Protein AF-A0A354BGH1-F1 (afdb_monomer)

Nearest PDB structures (foldseek):
  5jpu-assembly1_B  TM=7.118E-01  e=7.161E-02  Rhodococcus erythropolis
  5bvb-assembly1_A  TM=5.947E-01  e=8.673E-01  synthetic construct
  4j8t-assembly5_A  TM=5.572E-01  e=1.379E+00  Pseudomonas aeruginosa PAO1
  5bvb-assembly6_D-2  TM=6.783E-01  e=2.194E+00  synthetic construct
  4uvq-assembly1_A-2  TM=5.298E-01  e=2.464E+00  Prochloron sp.

Sequence (245 aa):
MDVQLPQLSMILDAEAMRKTLWNGMFESASVRDRFLIRQCDIIQVRYKPESSCMVSYRLNVENVETGERGEQILCGRAFPDGRSLPQWEKASRLALVQPRFGKPLMHLPEIEMVLWSFPNDRKMHTLPASSHAASSTSNIPSSWILAHVGTGWQVADTKSRVMHYVGEHTCTVQTSFELIHSSRDTSQTLTIFGKTYYNEEGAQTDLVMRQLWNSEARRSGRLGVARPLWYDTRLKTLWQEGIQG

Mean predicted aligned error: 5.06 Å

pLDDT: mean 91.38, std 8.22, range [49.41, 98.56]

Radius of gyration: 20.63 Å; Cα contacts (8 Å, |Δi|>4): 496; chains: 1; bounding box: 44×41×60 Å

Structure (mmCIF, N/CA/C/O backbone):
data_AF-A0A354BGH1-F1
#
_entry.id   AF-A0A354BGH1-F1
#
loop_
_atom_site.group_PDB
_atom_site.id
_atom_site.type_symbol
_atom_site.label_atom_id
_atom_site.label_alt_id
_atom_site.label_comp_id
_atom_site.label_asym_id
_atom_site.label_entity_id
_atom_site.label_seq_id
_atom_site.pdbx_PDB_ins_code
_atom_site.Cartn_x
_atom_site.Cartn_y
_atom_site.Cartn_z
_atom_site.occupancy
_atom_site.B_iso_or_equiv
_atom_site.auth_seq_id
_atom_site.auth_comp_id
_atom_site.auth_asym_id
_atom_site.auth_atom_id
_atom_site.pdbx_PDB_model_num
ATOM 1 N N . MET A 1 1 ? -14.982 -20.075 17.365 1.00 62.09 1 MET A N 1
ATOM 2 C CA . MET A 1 1 ? -14.696 -18.638 17.558 1.00 62.09 1 MET A CA 1
ATOM 3 C C . MET A 1 1 ? -13.415 -18.532 18.361 1.00 62.09 1 MET A C 1
ATOM 5 O O . MET A 1 1 ? -13.271 -19.308 19.296 1.00 62.09 1 MET A O 1
ATOM 9 N N . ASP A 1 2 ? -12.486 -17.660 17.964 1.00 75.75 2 ASP A N 1
ATOM 10 C CA . ASP A 1 2 ? -11.307 -17.350 18.783 1.00 75.75 2 ASP A CA 1
ATOM 11 C C . ASP A 1 2 ? -11.774 -16.478 19.955 1.00 75.75 2 ASP A C 1
ATOM 13 O O . ASP A 1 2 ? -12.323 -15.399 19.738 1.00 75.75 2 ASP A O 1
ATOM 17 N N . VAL A 1 3 ? -11.614 -16.977 21.181 1.00 78.75 3 VAL A N 1
ATOM 18 C CA . VAL A 1 3 ? -12.059 -16.289 22.404 1.00 78.75 3 VAL A CA 1
ATOM 19 C C . VAL A 1 3 ? -11.289 -14.984 22.612 1.00 78.75 3 VAL A C 1
ATOM 21 O O . VAL A 1 3 ? -11.840 -14.031 23.150 1.00 78.75 3 VAL A O 1
ATOM 24 N N . GLN A 1 4 ? -10.041 -14.926 22.147 1.00 81.25 4 GLN A N 1
ATOM 25 C CA . GLN A 1 4 ? -9.172 -13.760 22.282 1.00 81.25 4 GLN A CA 1
ATOM 26 C C . GLN A 1 4 ? -9.444 -12.708 21.198 1.00 81.25 4 GLN A C 1
ATOM 28 O O . GLN A 1 4 ? -9.115 -11.537 21.364 1.00 81.25 4 GLN A O 1
ATOM 33 N N . LEU A 1 5 ? -10.056 -13.102 20.078 1.00 83.31 5 LEU A N 1
ATOM 34 C CA . LEU A 1 5 ? -10.397 -12.210 18.966 1.00 83.31 5 LEU A CA 1
ATOM 35 C C . LEU A 1 5 ? -11.878 -12.370 18.576 1.00 83.31 5 LEU A C 1
ATOM 37 O O . LEU A 1 5 ? -12.179 -12.821 17.465 1.00 83.31 5 LEU A O 1
ATOM 41 N N . PRO A 1 6 ? -12.826 -11.999 19.459 1.00 85.50 6 PRO A N 1
ATOM 42 C CA . PRO A 1 6 ? -14.262 -12.150 19.201 1.00 85.50 6 PRO A CA 1
ATOM 43 C C . PRO A 1 6 ? -14.741 -11.386 17.955 1.00 85.50 6 PRO A C 1
ATOM 45 O O . PRO A 1 6 ? -15.708 -11.784 17.310 1.00 85.50 6 PRO A O 1
ATOM 48 N N . GLN A 1 7 ? -14.037 -10.322 17.574 1.00 90.19 7 GLN A N 1
ATOM 49 C CA . GLN A 1 7 ? -14.335 -9.470 16.425 1.00 90.19 7 GLN A CA 1
ATOM 50 C C . GLN A 1 7 ? -13.929 -10.064 15.062 1.00 90.19 7 GLN A C 1
ATOM 52 O O . GLN A 1 7 ? -14.123 -9.419 14.030 1.00 90.19 7 GLN A O 1
ATOM 57 N N . LEU A 1 8 ? -13.326 -11.260 15.026 1.00 91.38 8 LEU A N 1
ATOM 58 C CA . LEU A 1 8 ? -12.737 -11.828 13.807 1.00 91.38 8 LEU A CA 1
ATOM 59 C C . LEU A 1 8 ? -13.751 -11.974 12.661 1.00 91.38 8 LEU A C 1
ATOM 61 O O . LEU A 1 8 ? -13.401 -11.725 11.512 1.00 91.38 8 LEU A O 1
ATOM 65 N N . SER A 1 9 ? -14.999 -12.343 12.965 1.00 91.88 9 SER A N 1
ATOM 66 C CA . SER A 1 9 ? -16.061 -12.473 11.958 1.00 91.88 9 SER A CA 1
ATOM 67 C C . SER A 1 9 ? -16.349 -11.148 11.256 1.00 91.88 9 SER A C 1
ATOM 69 O O . SER A 1 9 ? -16.440 -11.121 10.036 1.00 91.88 9 SER A O 1
ATOM 71 N N . MET A 1 10 ? -16.417 -10.050 12.012 1.00 93.50 10 MET A N 1
ATOM 72 C CA . MET A 1 10 ? -16.608 -8.710 11.463 1.00 93.50 10 MET A CA 1
ATOM 73 C C . MET A 1 10 ? -15.399 -8.274 10.634 1.00 93.50 10 MET A C 1
ATOM 75 O O . MET A 1 10 ? -15.568 -7.772 9.534 1.00 93.50 10 MET A O 1
ATOM 79 N N . ILE A 1 11 ? -14.180 -8.501 11.131 1.00 94.69 11 ILE A N 1
ATOM 80 C CA . ILE A 1 11 ? -12.935 -8.129 10.439 1.00 94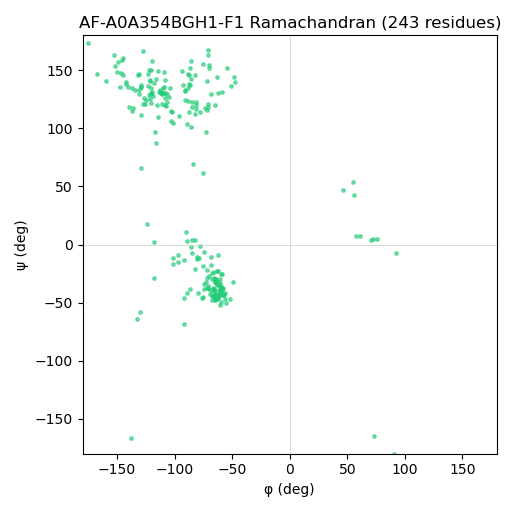.69 11 ILE A CA 1
ATOM 81 C C . ILE A 1 11 ? -12.766 -8.867 9.103 1.00 94.69 11 ILE A C 1
ATOM 83 O O . ILE A 1 11 ? -12.205 -8.323 8.156 1.00 94.69 11 ILE A O 1
ATOM 87 N N . LEU A 1 12 ? -13.231 -10.110 9.011 1.00 95.50 12 LEU A N 1
ATOM 88 C CA . LEU A 1 12 ? -13.137 -10.912 7.790 1.00 95.50 12 LEU A CA 1
ATOM 89 C C . LEU A 1 12 ? -14.341 -10.735 6.852 1.00 95.50 12 LEU A C 1
ATOM 91 O O . LEU A 1 12 ? -14.379 -11.363 5.795 1.00 95.50 12 LEU A O 1
ATOM 95 N N . ASP A 1 13 ? -15.284 -9.861 7.201 1.00 95.94 13 ASP A N 1
ATOM 96 C CA . ASP A 1 13 ? -16.418 -9.484 6.366 1.00 95.94 13 ASP A CA 1
ATOM 97 C C . ASP A 1 13 ? -16.148 -8.122 5.708 1.00 95.94 13 ASP A C 1
ATOM 99 O O . ASP A 1 13 ? -16.209 -7.057 6.331 1.00 95.94 13 ASP A O 1
ATOM 103 N N . ALA A 1 14 ? -15.824 -8.158 4.415 1.00 95.25 14 ALA A N 1
ATOM 104 C CA . ALA A 1 14 ? -15.483 -6.970 3.644 1.00 95.25 14 ALA A CA 1
ATOM 105 C C . ALA A 1 14 ? -16.645 -5.964 3.534 1.00 95.25 14 ALA A C 1
ATOM 107 O O . ALA A 1 14 ? -16.404 -4.752 3.506 1.00 95.25 14 ALA A O 1
ATOM 108 N N . GLU A 1 15 ? -17.893 -6.437 3.496 1.00 93.50 15 GLU A N 1
ATOM 109 C CA . GLU A 1 15 ? -19.069 -5.575 3.397 1.00 93.50 15 GLU A CA 1
ATOM 110 C C . GLU A 1 15 ? -19.359 -4.903 4.741 1.00 93.50 15 GLU A C 1
ATOM 112 O O . GLU A 1 15 ? -19.532 -3.679 4.790 1.00 93.50 15 GLU A O 1
ATOM 117 N N . ALA A 1 16 ? -19.310 -5.669 5.836 1.00 93.56 16 ALA A N 1
ATOM 118 C CA . ALA A 1 16 ? -19.438 -5.132 7.187 1.00 93.56 16 ALA A CA 1
ATOM 119 C C . ALA A 1 16 ? -18.327 -4.112 7.492 1.00 93.56 16 ALA A C 1
ATOM 121 O O . ALA A 1 16 ? -18.594 -3.020 8.008 1.00 93.56 16 ALA A O 1
ATOM 122 N N . MET A 1 17 ? -17.081 -4.418 7.113 1.00 97.00 17 MET A N 1
ATOM 123 C CA . MET A 1 17 ? -15.951 -3.511 7.311 1.00 97.00 17 MET A CA 1
ATOM 124 C C . MET A 1 17 ? -16.044 -2.251 6.462 1.00 97.00 17 MET A C 1
ATOM 126 O O . MET A 1 17 ? -15.589 -1.207 6.921 1.00 97.00 17 MET A O 1
ATOM 130 N N . ARG A 1 18 ? -16.664 -2.279 5.276 1.00 96.00 18 ARG A N 1
ATOM 131 C CA . ARG A 1 18 ? -16.756 -1.099 4.399 1.00 96.00 18 ARG A CA 1
ATOM 132 C C . ARG A 1 18 ? -17.295 0.131 5.132 1.00 96.00 18 ARG A C 1
ATOM 134 O O . ARG A 1 18 ? -16.707 1.207 5.035 1.00 96.00 18 ARG A O 1
ATOM 141 N N . LYS A 1 19 ? -18.382 -0.024 5.898 1.00 92.50 19 LYS A N 1
ATOM 142 C CA . LYS A 1 19 ? -18.988 1.078 6.666 1.00 92.50 19 LYS A CA 1
ATOM 143 C C . LYS A 1 19 ? -18.096 1.523 7.826 1.00 92.50 19 LYS A C 1
ATOM 145 O O . LYS A 1 19 ? -17.929 2.721 8.048 1.00 92.50 19 LYS A O 1
ATOM 150 N N . THR A 1 20 ? -17.509 0.572 8.544 1.00 95.12 20 THR A N 1
ATOM 151 C CA . THR A 1 20 ? -16.606 0.836 9.673 1.00 95.12 20 THR A CA 1
ATOM 152 C C . THR A 1 20 ? -15.363 1.603 9.223 1.00 95.12 20 THR A C 1
ATOM 154 O O . THR A 1 20 ? -15.003 2.614 9.823 1.00 95.12 20 THR A O 1
ATOM 157 N N . LEU A 1 21 ? -14.750 1.179 8.115 1.00 96.12 21 LEU A N 1
ATOM 158 C CA . LEU A 1 21 ? -13.603 1.843 7.502 1.00 96.12 21 LEU A CA 1
ATOM 159 C C . LEU A 1 21 ? -13.979 3.241 7.012 1.00 96.12 21 LEU A C 1
ATOM 161 O O . LEU A 1 21 ? -13.272 4.192 7.323 1.00 96.12 21 LEU A O 1
ATOM 165 N N . TRP A 1 22 ? -15.114 3.397 6.326 1.00 93.81 22 TRP A N 1
ATOM 166 C CA . TRP A 1 22 ? -15.590 4.709 5.876 1.00 93.81 22 TRP A CA 1
ATOM 167 C C . TRP A 1 22 ? -15.767 5.702 7.031 1.00 93.81 22 TRP A C 1
ATOM 169 O O . TRP A 1 22 ? -15.320 6.843 6.939 1.00 93.81 22 TRP A O 1
ATOM 179 N N . ASN A 1 23 ? -16.353 5.256 8.145 1.00 91.94 23 ASN A N 1
ATOM 180 C CA . ASN A 1 23 ? -16.494 6.075 9.348 1.00 91.94 23 ASN A CA 1
ATOM 181 C C . ASN A 1 23 ? -15.144 6.420 9.983 1.00 91.94 23 ASN A C 1
ATOM 183 O O . ASN A 1 23 ? -14.967 7.533 10.470 1.00 91.94 23 ASN A O 1
ATOM 187 N N . GLY A 1 24 ? -14.201 5.477 9.977 1.00 92.69 24 GLY A N 1
ATOM 188 C CA . GLY A 1 24 ? -12.877 5.667 10.551 1.00 92.69 24 GLY A CA 1
ATOM 189 C C . GLY A 1 24 ? -11.960 6.548 9.706 1.00 92.69 24 GLY A C 1
ATOM 190 O O . GLY A 1 24 ? -11.150 7.272 10.271 1.00 92.69 24 GLY A O 1
ATOM 191 N N . MET A 1 25 ? -12.058 6.511 8.378 1.00 94.06 25 MET A N 1
ATOM 192 C CA . MET A 1 25 ? -11.071 7.106 7.467 1.00 94.06 25 MET A CA 1
ATOM 193 C C . MET A 1 25 ? -10.993 8.629 7.495 1.00 94.06 25 MET A C 1
ATOM 195 O O . MET A 1 25 ? -9.945 9.168 7.148 1.00 94.06 25 MET A O 1
ATOM 199 N N . PHE A 1 26 ? -12.051 9.327 7.893 1.00 92.56 26 PHE A N 1
ATOM 200 C CA . PHE A 1 26 ? -12.133 10.784 7.785 1.00 92.56 26 PHE A CA 1
ATOM 201 C C . PHE A 1 26 ? -12.337 11.431 9.155 1.00 92.56 26 PHE A C 1
ATOM 203 O O . PHE A 1 26 ? -12.904 10.829 10.062 1.00 92.56 26 PHE A O 1
ATOM 210 N N . GLU A 1 27 ? -11.841 12.657 9.315 1.00 85.50 27 GLU A N 1
ATOM 211 C CA . GLU A 1 27 ? -11.812 13.364 10.606 1.00 85.50 27 GLU A CA 1
ATOM 212 C C . GLU A 1 27 ? -13.191 13.838 11.071 1.00 85.50 27 GLU A C 1
ATOM 214 O O . GLU A 1 27 ? -13.444 13.949 12.268 1.00 85.50 27 GLU A O 1
ATOM 219 N N . SER A 1 28 ? -14.092 14.116 10.130 1.00 88.94 28 SER A N 1
ATOM 220 C CA . SER A 1 28 ? -15.428 14.626 10.412 1.00 88.94 28 SER A CA 1
ATOM 221 C C . SER A 1 28 ? -16.456 14.069 9.432 1.00 88.94 28 SER A C 1
ATOM 223 O O . SER A 1 28 ? -16.125 13.634 8.325 1.00 88.94 28 SER A O 1
ATOM 225 N N . ALA A 1 29 ? -17.730 14.140 9.824 1.00 87.75 29 ALA A N 1
ATOM 226 C CA . ALA A 1 29 ? -18.846 13.791 8.952 1.00 87.75 29 ALA A CA 1
ATOM 227 C C . ALA A 1 29 ? -18.853 14.629 7.660 1.00 87.75 29 ALA A C 1
ATOM 229 O O . ALA A 1 29 ? -18.999 14.076 6.578 1.00 87.75 29 ALA A O 1
ATOM 230 N N . SER A 1 30 ? -18.594 15.937 7.756 1.00 87.94 30 SER A N 1
ATOM 231 C CA . SER A 1 30 ? -18.620 16.837 6.596 1.00 87.94 30 SER A CA 1
ATOM 232 C C . SER A 1 30 ? -17.542 16.534 5.555 1.00 87.94 30 SER A C 1
ATOM 234 O O . SER A 1 30 ? -17.774 16.748 4.370 1.00 87.94 30 SER A O 1
ATOM 236 N N . VAL A 1 31 ? -16.371 16.040 5.972 1.00 88.94 31 VAL A N 1
ATOM 237 C CA . VAL A 1 31 ? -15.337 15.567 5.039 1.00 88.94 31 VAL A CA 1
ATOM 238 C C . VAL A 1 31 ? -15.728 14.207 4.480 1.00 88.94 31 VAL A C 1
ATOM 240 O O . VAL A 1 31 ? -15.652 13.996 3.275 1.00 88.94 31 VAL A O 1
ATOM 243 N N . ARG A 1 32 ? -16.170 13.293 5.348 1.00 92.44 32 ARG A N 1
ATOM 244 C CA . ARG A 1 32 ? -16.557 11.930 4.978 1.00 92.44 32 ARG A CA 1
ATOM 245 C C . ARG A 1 32 ? -17.634 11.902 3.895 1.00 92.44 32 ARG A C 1
ATOM 247 O O . ARG A 1 32 ? -17.523 11.107 2.969 1.00 92.44 32 ARG A O 1
ATOM 254 N N . ASP A 1 33 ? -18.636 12.770 3.987 1.00 92.25 33 ASP A N 1
ATOM 255 C CA . ASP A 1 33 ? -19.781 12.787 3.069 1.00 92.25 33 ASP A CA 1
ATOM 256 C C . ASP A 1 33 ? -19.395 13.223 1.636 1.00 92.25 33 ASP A C 1
ATOM 258 O O . ASP A 1 33 ? -20.162 13.023 0.696 1.00 92.25 33 ASP A O 1
ATOM 262 N N . ARG A 1 34 ? -18.168 13.733 1.442 1.00 94.12 34 ARG A N 1
ATOM 263 C CA . ARG A 1 34 ? -17.566 14.011 0.125 1.00 94.12 34 ARG A CA 1
ATOM 264 C C . ARG A 1 34 ? -16.979 12.774 -0.539 1.00 94.12 34 ARG A C 1
ATOM 266 O O . ARG A 1 34 ? -16.621 12.826 -1.712 1.00 94.12 34 ARG A O 1
ATOM 273 N N . PHE A 1 35 ? -16.832 11.675 0.195 1.00 95.19 35 PHE A N 1
ATOM 274 C CA . PHE A 1 35 ? -16.192 10.466 -0.298 1.00 95.19 35 PHE A CA 1
ATOM 275 C C . PHE A 1 35 ? -17.128 9.272 -0.227 1.00 95.19 35 PHE A C 1
ATOM 277 O O . PHE A 1 35 ? -17.825 9.047 0.761 1.00 95.19 35 PHE A O 1
ATOM 284 N N . LEU A 1 36 ? -17.064 8.435 -1.253 1.00 95.06 36 LEU A N 1
ATOM 285 C CA . LEU A 1 36 ? -17.786 7.178 -1.315 1.00 95.06 36 LEU A CA 1
ATOM 286 C C . LEU A 1 36 ? -16.815 6.017 -1.511 1.00 95.06 36 LEU A C 1
ATOM 288 O O . LEU A 1 36 ? -16.009 6.013 -2.440 1.00 95.06 36 LEU A O 1
ATOM 292 N N . ILE A 1 37 ? -16.939 4.994 -0.663 1.00 96.44 37 ILE A N 1
ATOM 293 C CA . ILE A 1 37 ? -16.271 3.708 -0.877 1.00 96.44 37 ILE A CA 1
ATOM 294 C C . ILE A 1 37 ? -17.165 2.851 -1.774 1.00 96.44 37 ILE A C 1
ATOM 296 O O . ILE A 1 37 ? -18.154 2.261 -1.320 1.00 96.44 37 ILE A O 1
ATOM 300 N N . ARG A 1 38 ? -16.812 2.798 -3.060 1.00 95.38 38 ARG A N 1
ATOM 301 C CA . ARG A 1 38 ? -17.519 2.028 -4.093 1.00 95.38 38 ARG A CA 1
ATOM 302 C C . ARG A 1 38 ? -17.328 0.528 -3.917 1.00 95.38 38 ARG A C 1
ATOM 304 O O . ARG A 1 38 ? -18.270 -0.228 -4.120 1.00 95.38 38 ARG A O 1
ATOM 311 N N . GLN A 1 39 ? -16.129 0.122 -3.517 1.00 96.44 39 GLN A N 1
ATOM 312 C CA . GLN A 1 39 ? -15.756 -1.276 -3.334 1.00 96.44 39 GLN A CA 1
ATOM 313 C C . GLN A 1 39 ? -14.788 -1.416 -2.159 1.00 96.44 39 GLN A C 1
ATOM 315 O O . GLN A 1 39 ? -13.982 -0.518 -1.915 1.00 96.44 39 GLN A O 1
ATOM 320 N N . CYS A 1 40 ? -14.894 -2.534 -1.444 1.00 98.12 40 CYS A N 1
ATOM 321 C CA . CYS A 1 40 ? -14.011 -2.935 -0.357 1.00 98.12 40 CYS A CA 1
ATOM 322 C C . CYS A 1 40 ? -13.709 -4.424 -0.529 1.00 98.12 40 CYS A C 1
ATOM 324 O O . CYS A 1 40 ? -14.622 -5.238 -0.422 1.00 98.12 40 CYS A O 1
ATOM 326 N N . ASP A 1 41 ? -12.451 -4.762 -0.796 1.00 97.56 41 ASP A N 1
ATOM 327 C CA . ASP A 1 41 ? -12.002 -6.142 -0.964 1.00 97.56 41 ASP A CA 1
ATOM 328 C C . ASP A 1 41 ? -10.969 -6.486 0.105 1.00 97.56 41 ASP A C 1
ATOM 330 O O . ASP A 1 41 ? -10.061 -5.696 0.374 1.00 97.56 41 ASP A O 1
ATOM 334 N N . ILE A 1 42 ? -11.040 -7.689 0.670 1.00 97.44 42 ILE A N 1
ATOM 335 C CA . ILE A 1 42 ? -9.937 -8.235 1.466 1.00 97.44 42 ILE A CA 1
ATOM 336 C C . ILE A 1 42 ? -8.906 -8.816 0.499 1.00 97.44 42 ILE A C 1
ATOM 338 O O . ILE A 1 42 ? -9.184 -9.772 -0.220 1.00 97.44 42 ILE A O 1
ATOM 342 N N . ILE A 1 43 ? -7.703 -8.244 0.489 1.00 96.19 43 ILE A N 1
ATOM 343 C CA . ILE A 1 43 ? -6.623 -8.663 -0.418 1.00 96.19 43 ILE A CA 1
ATOM 344 C C . ILE A 1 43 ? -5.576 -9.543 0.266 1.00 96.19 43 ILE A C 1
ATOM 346 O O . ILE A 1 43 ? -4.787 -10.199 -0.411 1.00 96.19 43 ILE A O 1
ATOM 350 N N . GLN A 1 44 ? -5.543 -9.554 1.601 1.00 95.31 44 GLN A N 1
ATOM 351 C CA . GLN A 1 44 ? -4.622 -10.381 2.372 1.00 95.31 44 GLN A CA 1
ATOM 352 C C . GLN A 1 44 ? -5.128 -10.582 3.801 1.00 95.31 44 GLN A C 1
ATOM 354 O O . GLN A 1 44 ? -5.621 -9.642 4.422 1.00 95.31 44 GLN A O 1
ATOM 359 N N . VAL A 1 45 ? -4.952 -11.798 4.326 1.00 95.31 45 VAL A N 1
ATOM 360 C CA . VAL A 1 45 ? -5.203 -12.148 5.728 1.00 95.31 45 VAL A CA 1
ATOM 361 C C . VAL A 1 45 ? -3.998 -12.908 6.267 1.00 95.31 45 VAL A C 1
ATOM 363 O O . VAL A 1 45 ? -3.508 -13.847 5.641 1.00 95.31 45 VAL A O 1
ATOM 366 N N . ARG A 1 46 ? -3.527 -12.531 7.455 1.00 93.19 46 ARG A N 1
ATOM 367 C CA . ARG A 1 46 ? -2.606 -13.331 8.266 1.00 93.19 46 ARG A CA 1
ATOM 368 C C . ARG A 1 46 ? -3.151 -13.440 9.667 1.00 93.19 46 ARG A C 1
ATOM 370 O O . ARG A 1 46 ? -3.157 -12.473 10.426 1.00 93.19 46 ARG A O 1
ATOM 377 N N . TYR A 1 47 ? -3.563 -14.643 10.008 1.00 89.94 47 TYR A N 1
ATOM 378 C CA . TYR A 1 47 ? -4.106 -14.951 11.310 1.00 89.94 47 TYR A CA 1
ATOM 379 C C . TYR A 1 47 ? -3.104 -15.787 12.100 1.00 89.94 47 TYR A C 1
ATOM 381 O O . TYR A 1 47 ? -2.622 -16.815 11.626 1.00 89.94 47 TYR A O 1
ATOM 389 N N . LYS A 1 48 ? -2.778 -15.315 13.303 1.00 85.38 48 LYS A N 1
ATOM 390 C CA . LYS A 1 48 ? -2.064 -16.084 14.314 1.00 85.38 48 LYS A CA 1
ATOM 391 C C . LYS A 1 48 ? -3.031 -16.290 15.486 1.00 85.38 48 LYS A C 1
ATOM 393 O O . LYS A 1 48 ? -3.320 -15.290 16.157 1.00 85.38 48 LYS A O 1
ATOM 398 N N . PRO A 1 49 ? -3.510 -17.528 15.715 1.00 83.44 49 PRO A N 1
ATOM 399 C CA . PRO A 1 49 ? -4.453 -17.839 16.786 1.00 83.44 49 PRO A CA 1
ATOM 400 C C . PRO A 1 49 ? -4.040 -17.242 18.126 1.00 83.44 49 PRO A C 1
ATOM 402 O O . PRO A 1 49 ? -2.845 -17.213 18.437 1.00 83.44 49 PRO A O 1
ATOM 405 N N . GLU A 1 50 ? -5.023 -16.726 18.867 1.00 76.19 50 GLU A N 1
ATOM 406 C CA . GLU A 1 50 ? -4.874 -16.190 20.230 1.00 76.19 50 GLU A CA 1
ATOM 407 C C . GLU A 1 50 ? -3.920 -14.984 20.355 1.00 76.19 50 GLU A C 1
ATOM 409 O O . GLU A 1 50 ? -3.585 -14.537 21.453 1.00 76.19 50 GLU A O 1
ATOM 414 N N . SER A 1 51 ? -3.439 -14.439 19.232 1.00 82.19 51 SER A N 1
ATOM 415 C CA . SER A 1 51 ? -2.370 -13.438 19.230 1.00 82.19 51 SER A CA 1
ATOM 416 C C . SER A 1 51 ? -2.703 -12.205 18.406 1.00 82.19 51 SER A C 1
ATOM 418 O O . SER A 1 51 ? -2.638 -11.092 18.927 1.00 82.19 51 SER A O 1
ATOM 420 N N . SER A 1 52 ? -2.999 -12.369 17.116 1.00 86.50 52 SER A N 1
ATOM 421 C CA . SER A 1 52 ? -3.370 -11.245 16.253 1.00 86.50 52 SER A CA 1
ATOM 422 C C . SER A 1 52 ? -3.945 -11.718 14.928 1.00 86.50 52 SER A C 1
ATOM 424 O O . SER A 1 52 ? -3.456 -12.689 14.346 1.00 86.50 52 SER A O 1
ATOM 426 N N . CYS A 1 53 ? -4.884 -10.947 14.392 1.00 93.31 53 CYS A N 1
ATOM 427 C CA . CYS A 1 53 ? -5.284 -11.032 12.995 1.00 93.31 53 CYS A CA 1
ATOM 428 C C . CYS A 1 53 ? -4.820 -9.773 12.267 1.00 93.31 53 CYS A C 1
ATOM 430 O O . CYS A 1 53 ? -5.045 -8.661 12.735 1.00 93.31 53 CYS A O 1
ATOM 432 N N . MET A 1 54 ? -4.147 -9.938 11.137 1.00 95.25 54 MET A N 1
ATOM 433 C CA . MET A 1 54 ? -3.797 -8.841 10.252 1.00 95.25 54 MET A CA 1
ATOM 434 C C . MET A 1 54 ? -4.563 -9.006 8.948 1.00 95.25 54 MET A C 1
ATOM 436 O O . MET A 1 54 ? -4.554 -10.091 8.370 1.00 95.25 54 MET A O 1
ATOM 440 N N . VAL A 1 55 ? -5.208 -7.938 8.494 1.00 97.31 55 VAL A N 1
ATOM 441 C CA . VAL A 1 55 ? -6.027 -7.931 7.281 1.00 97.31 55 VAL A CA 1
ATOM 442 C C . VAL A 1 55 ? -5.691 -6.695 6.473 1.00 97.31 55 VAL A C 1
ATOM 444 O O . VAL A 1 55 ? -5.613 -5.596 7.021 1.00 97.31 55 VAL A O 1
ATOM 447 N N . SER A 1 56 ? -5.479 -6.874 5.175 1.00 98.00 56 SER A N 1
ATOM 448 C CA . SER A 1 56 ? -5.322 -5.763 4.242 1.00 98.00 56 SER A CA 1
ATOM 449 C C . SER A 1 56 ? -6.575 -5.628 3.387 1.00 98.00 56 SER A C 1
ATOM 451 O O . SER A 1 56 ? -7.014 -6.608 2.782 1.00 98.00 56 SER A O 1
ATOM 453 N N . TYR A 1 57 ? -7.112 -4.415 3.314 1.00 98.25 57 TYR A N 1
ATOM 454 C CA . TYR A 1 57 ? -8.262 -4.064 2.491 1.00 98.25 57 TYR A CA 1
ATOM 455 C C . TYR A 1 57 ? -7.818 -3.210 1.311 1.00 98.25 57 TYR A C 1
ATOM 457 O O . TYR A 1 57 ? -6.976 -2.323 1.468 1.00 98.25 57 TYR A O 1
ATOM 465 N N . ARG A 1 58 ? -8.417 -3.442 0.148 1.00 97.94 58 ARG A N 1
ATOM 466 C CA . ARG A 1 58 ? -8.343 -2.562 -1.014 1.00 97.94 58 ARG A CA 1
ATOM 467 C C . ARG A 1 58 ? -9.675 -1.847 -1.165 1.00 97.94 58 ARG A C 1
ATOM 469 O O . ARG A 1 58 ? -10.713 -2.488 -1.292 1.00 97.94 58 ARG A O 1
ATOM 476 N N . LEU A 1 59 ? -9.629 -0.522 -1.152 1.00 97.94 59 LEU A N 1
ATOM 477 C CA . LEU A 1 59 ? -10.796 0.331 -1.305 1.00 97.94 59 LEU A CA 1
ATOM 478 C C . LEU A 1 59 ? -10.753 1.031 -2.656 1.00 97.94 59 LEU A C 1
ATOM 480 O O . LEU A 1 59 ? -9.720 1.589 -3.024 1.00 97.94 59 LEU A O 1
ATOM 484 N N . ASN A 1 60 ? -11.884 1.060 -3.352 1.00 97.19 60 ASN A N 1
ATOM 485 C CA . ASN A 1 60 ? -12.097 1.983 -4.461 1.00 97.19 60 ASN A CA 1
ATOM 486 C C . ASN A 1 60 ? -12.855 3.201 -3.929 1.00 97.19 60 ASN A C 1
ATOM 488 O O . ASN A 1 60 ? -14.014 3.081 -3.517 1.00 97.19 60 ASN A O 1
ATOM 492 N N . VAL A 1 61 ? -12.170 4.340 -3.880 1.00 97.19 61 VAL A N 1
ATOM 493 C CA . VAL A 1 61 ? -12.658 5.580 -3.279 1.00 97.19 61 VAL A CA 1
ATOM 494 C C . VAL A 1 61 ? -12.930 6.595 -4.380 1.00 97.19 61 VAL A C 1
ATOM 496 O O . VAL A 1 61 ? -12.119 6.790 -5.285 1.00 97.19 61 VAL A O 1
ATOM 499 N N . GLU A 1 62 ? -14.075 7.255 -4.279 1.00 96.38 62 GLU A N 1
ATOM 500 C CA . GLU A 1 62 ? -14.457 8.375 -5.129 1.00 96.38 62 GLU A CA 1
ATOM 501 C C . GLU A 1 62 ? -14.698 9.610 -4.270 1.00 96.38 62 GLU A C 1
ATOM 503 O O . GLU A 1 62 ? -15.457 9.540 -3.306 1.00 96.38 62 GLU A O 1
ATOM 508 N N . ASN A 1 63 ? -14.092 10.735 -4.635 1.00 95.06 63 ASN A N 1
ATOM 509 C CA . ASN A 1 63 ? -14.518 12.049 -4.185 1.00 95.06 63 ASN A CA 1
ATOM 510 C C . ASN A 1 63 ? -15.686 12.498 -5.073 1.00 95.06 63 ASN A C 1
ATOM 512 O O . ASN A 1 63 ? -15.504 12.730 -6.267 1.00 95.06 63 ASN A O 1
ATOM 516 N N . VAL A 1 64 ? -16.887 12.596 -4.509 1.00 94.25 64 VAL A N 1
ATOM 517 C CA . VAL A 1 64 ? -18.100 12.905 -5.280 1.00 94.25 64 VAL A CA 1
ATOM 518 C C . VAL A 1 64 ? -18.199 14.377 -5.680 1.00 94.25 64 VAL A C 1
ATOM 520 O O . VAL A 1 64 ? -18.940 14.694 -6.603 1.00 94.25 64 VAL A O 1
ATOM 523 N N . GLU A 1 65 ? -17.451 15.270 -5.026 1.00 93.06 65 GLU A N 1
ATOM 524 C CA . GLU A 1 65 ? -17.419 16.694 -5.378 1.00 93.06 65 GLU A CA 1
ATOM 525 C C . GLU A 1 65 ? -16.504 16.954 -6.579 1.00 93.06 65 GLU A C 1
ATOM 527 O O . GLU A 1 65 ? -16.846 17.730 -7.467 1.00 93.06 65 GLU A O 1
ATOM 532 N N . THR A 1 66 ? -15.336 16.303 -6.618 1.00 93.56 66 THR A N 1
ATOM 533 C CA . THR A 1 66 ? -14.332 16.517 -7.676 1.00 93.56 66 THR A CA 1
ATOM 534 C C . THR A 1 66 ? -14.396 15.479 -8.793 1.00 93.56 66 THR A C 1
ATOM 536 O O . THR A 1 66 ? -13.788 15.669 -9.846 1.00 93.56 66 THR A O 1
ATOM 539 N N . GLY A 1 67 ? -15.085 14.359 -8.564 1.00 93.06 67 GLY A N 1
ATOM 540 C CA . GLY A 1 67 ? -15.059 13.186 -9.435 1.00 93.06 67 GLY A CA 1
ATOM 541 C C . GLY A 1 67 ? -13.744 12.401 -9.374 1.00 93.06 67 GLY A C 1
ATOM 542 O O . GLY A 1 67 ? -13.572 11.450 -10.139 1.00 93.06 67 GLY A O 1
ATOM 543 N N . GLU A 1 68 ? -12.804 12.770 -8.494 1.00 94.06 68 GLU A N 1
ATOM 544 C CA . GLU A 1 68 ? -11.539 12.050 -8.353 1.00 94.06 68 GLU A CA 1
ATOM 545 C C . GLU A 1 68 ? -11.798 10.614 -7.891 1.00 94.06 68 GLU A C 1
ATOM 547 O O . GLU A 1 68 ? -12.488 10.378 -6.901 1.00 94.06 68 GLU A O 1
ATOM 552 N N . ARG A 1 69 ? -11.193 9.643 -8.579 1.00 95.81 69 ARG A N 1
ATOM 553 C CA . ARG A 1 69 ? -11.259 8.227 -8.213 1.00 95.81 69 ARG A CA 1
ATOM 554 C C . ARG A 1 69 ? -9.873 7.646 -8.013 1.00 95.81 69 ARG A C 1
ATOM 556 O O . ARG A 1 69 ? -8.919 8.008 -8.712 1.00 95.81 69 ARG A O 1
ATOM 563 N N . GLY A 1 70 ? -9.764 6.700 -7.091 1.00 94.56 70 GLY A N 1
ATOM 564 C CA . GLY A 1 70 ? -8.532 5.958 -6.906 1.00 94.56 70 GLY A CA 1
ATOM 565 C C . GLY A 1 70 ? -8.623 4.838 -5.886 1.00 94.56 70 GLY A C 1
ATOM 566 O O . GLY A 1 70 ? -9.613 4.656 -5.183 1.00 94.56 70 GLY A O 1
ATOM 567 N N . GLU A 1 71 ? -7.539 4.076 -5.830 1.00 95.50 71 GLU A N 1
ATOM 568 C CA . GLU A 1 71 ? -7.369 2.999 -4.869 1.00 95.50 71 GLU A CA 1
ATOM 569 C C . GLU A 1 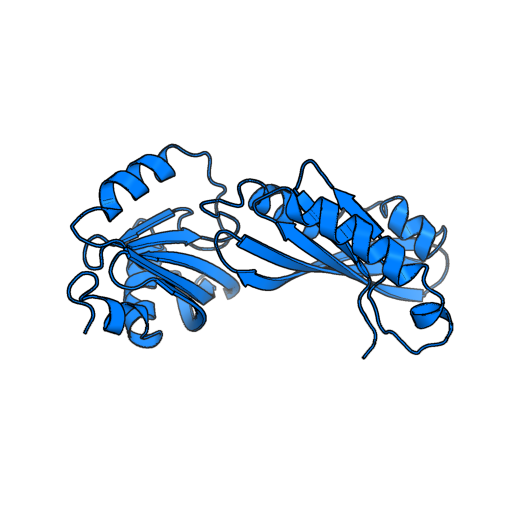71 ? -6.773 3.535 -3.561 1.00 95.50 71 GLU A C 1
ATOM 571 O O . GLU A 1 71 ? -5.825 4.323 -3.586 1.00 95.50 71 GLU A O 1
ATOM 576 N N . GLN A 1 72 ? -7.289 3.061 -2.426 1.00 97.19 72 GLN A N 1
ATOM 577 C CA . GLN A 1 72 ? -6.651 3.197 -1.119 1.00 97.19 72 GLN A CA 1
ATOM 578 C C . GLN A 1 72 ? -6.518 1.818 -0.477 1.00 97.19 72 GLN A C 1
ATOM 580 O O . GLN A 1 72 ? -7.512 1.133 -0.244 1.00 97.19 72 GLN A O 1
ATOM 585 N N . ILE A 1 73 ? -5.288 1.414 -0.161 1.00 98.00 73 ILE A N 1
ATOM 586 C CA . ILE A 1 73 ? -5.034 0.194 0.611 1.00 98.00 73 ILE A CA 1
ATOM 587 C C . ILE A 1 73 ? -4.954 0.556 2.093 1.00 98.00 73 ILE A C 1
ATOM 589 O O . ILE A 1 73 ? -4.317 1.548 2.460 1.00 98.00 73 ILE A O 1
ATOM 593 N N . LEU A 1 74 ? -5.579 -0.261 2.937 1.00 98.25 74 LEU A N 1
ATOM 594 C CA . LEU A 1 74 ? -5.505 -0.176 4.391 1.00 98.25 74 LEU A CA 1
ATOM 595 C C . LEU A 1 74 ? -4.953 -1.488 4.944 1.00 98.25 74 LEU A C 1
ATOM 597 O O . LEU A 1 74 ? -5.521 -2.543 4.678 1.00 98.25 74 LEU A O 1
ATOM 601 N N . CYS A 1 75 ? -3.890 -1.440 5.741 1.00 98.25 75 CYS A N 1
ATOM 602 C CA . CYS A 1 75 ? -3.406 -2.596 6.491 1.00 98.25 75 CYS A CA 1
ATOM 603 C C . CYS A 1 75 ? -3.829 -2.465 7.942 1.00 98.25 75 CYS A C 1
ATOM 605 O O . CYS A 1 75 ? -3.346 -1.582 8.647 1.00 98.25 75 CYS A O 1
ATOM 607 N N . GLY A 1 76 ? -4.698 -3.351 8.407 1.00 97.38 76 GLY A N 1
ATOM 608 C CA . GLY A 1 76 ? -5.130 -3.370 9.789 1.00 97.38 76 GLY A CA 1
ATOM 609 C C . GLY A 1 76 ? -4.588 -4.551 10.569 1.00 97.38 76 GLY A C 1
ATOM 610 O O . GLY A 1 76 ? -4.399 -5.645 10.040 1.00 97.38 76 GLY A O 1
ATOM 611 N N . ARG A 1 77 ? -4.365 -4.326 11.859 1.00 96.69 77 ARG A N 1
ATOM 612 C CA . ARG A 1 77 ? -3.996 -5.352 12.825 1.00 96.69 77 ARG A CA 1
ATOM 613 C C . ARG A 1 77 ? -4.951 -5.293 14.003 1.00 96.69 77 ARG A C 1
ATOM 615 O O . ARG A 1 77 ? -5.042 -4.262 14.664 1.00 96.69 77 ARG A O 1
ATOM 622 N N . ALA A 1 78 ? -5.636 -6.400 14.236 1.00 95.50 78 ALA A N 1
ATOM 623 C CA . ALA A 1 78 ? -6.447 -6.634 15.411 1.00 95.50 78 ALA A CA 1
ATOM 624 C C . ALA A 1 78 ? -5.594 -7.178 16.549 1.00 95.50 78 ALA A C 1
ATOM 626 O O . ALA A 1 78 ? -4.684 -7.996 16.342 1.00 95.50 78 ALA A O 1
ATOM 627 N N . PHE A 1 79 ? -5.919 -6.721 17.745 1.00 92.25 79 PHE A N 1
ATOM 628 C CA . PHE A 1 79 ? -5.285 -7.108 18.985 1.00 92.25 79 PHE A CA 1
ATOM 629 C C . PHE A 1 79 ? -6.345 -7.674 19.936 1.00 92.25 79 PHE A C 1
ATOM 631 O O . PHE A 1 79 ? -7.507 -7.287 19.860 1.00 92.25 79 PHE A O 1
ATOM 638 N N . PRO A 1 80 ? -5.968 -8.596 20.824 1.00 89.81 80 PRO A N 1
ATOM 639 C CA . PRO A 1 80 ? -6.839 -9.026 21.912 1.00 89.81 80 PRO A CA 1
ATOM 640 C C . PRO A 1 80 ? -6.702 -8.077 23.122 1.00 89.81 80 PRO A C 1
ATOM 642 O O . PRO A 1 80 ? -5.660 -7.430 23.289 1.00 89.81 80 PRO A O 1
ATOM 645 N N . ASP A 1 81 ? -7.720 -8.051 23.983 1.00 83.75 81 ASP A N 1
ATOM 646 C CA . ASP A 1 81 ? -7.701 -7.486 25.345 1.00 83.75 81 ASP A CA 1
ATOM 647 C C . ASP A 1 81 ? -7.259 -6.014 25.487 1.00 83.75 81 ASP A C 1
ATOM 649 O O . ASP A 1 81 ? -6.333 -5.704 26.240 1.00 83.75 81 ASP A O 1
ATOM 653 N N . GLY A 1 82 ? -7.869 -5.073 24.759 1.00 84.25 82 GLY A N 1
ATOM 654 C CA . GLY A 1 82 ? -7.571 -3.638 24.939 1.00 84.25 82 GLY A CA 1
ATOM 655 C C . GLY A 1 82 ? -6.183 -3.210 24.441 1.00 84.25 82 GLY A C 1
ATOM 656 O O . GLY A 1 82 ? -5.760 -2.063 24.616 1.00 84.25 82 GLY A O 1
ATOM 657 N N . ARG A 1 83 ? -5.421 -4.130 23.832 1.00 92.00 83 ARG A N 1
ATOM 658 C CA . ARG A 1 83 ? -4.034 -3.882 23.421 1.00 92.00 83 ARG A CA 1
ATOM 659 C C . ARG A 1 83 ? -3.925 -3.003 22.181 1.00 92.00 83 ARG A C 1
ATOM 661 O O . ARG A 1 83 ? -2.807 -2.630 21.828 1.00 92.00 83 ARG A O 1
ATOM 668 N N . SER A 1 84 ? -5.026 -2.654 21.520 1.00 95.25 84 SER A N 1
ATOM 669 C CA . SER A 1 84 ? -4.989 -1.784 20.343 1.00 95.25 84 SER A CA 1
ATOM 670 C C . SER A 1 84 ? -4.611 -0.338 20.681 1.00 95.25 84 SER A C 1
ATOM 672 O O . SER A 1 84 ? -3.798 0.249 19.964 1.00 95.25 84 SER A O 1
ATOM 674 N N . LEU A 1 85 ? -5.103 0.209 21.800 1.00 96.50 85 LEU A N 1
ATOM 675 C CA . LEU A 1 85 ? -4.880 1.609 22.177 1.00 96.50 85 LEU A CA 1
ATOM 676 C C . LEU A 1 85 ? -3.385 1.942 22.371 1.00 96.50 85 LEU A C 1
ATOM 678 O O . LEU A 1 85 ? -2.894 2.833 21.674 1.00 96.50 85 LEU A O 1
ATOM 682 N N . PRO A 1 86 ? -2.597 1.195 23.177 1.00 96.12 86 PRO A N 1
ATOM 683 C CA . PRO A 1 86 ? -1.162 1.468 23.309 1.00 96.12 86 PRO A CA 1
ATOM 684 C C . PRO A 1 86 ? -0.393 1.344 21.985 1.00 96.12 86 PRO A C 1
ATOM 686 O O . PRO A 1 86 ? 0.632 1.997 21.774 1.00 96.12 86 PRO A O 1
ATOM 689 N N . GLN A 1 87 ? -0.855 0.482 21.070 1.00 96.12 87 GLN A N 1
ATOM 690 C CA . GLN A 1 87 ? -0.224 0.314 19.758 1.00 96.12 87 GLN A CA 1
ATOM 691 C C . GLN A 1 87 ? -0.529 1.492 18.837 1.00 96.12 87 GLN A C 1
ATOM 693 O O . GLN A 1 87 ? 0.359 1.920 18.098 1.00 96.12 87 GLN A O 1
ATOM 698 N N . TRP A 1 88 ? -1.749 2.026 18.898 1.00 97.50 88 TRP A N 1
ATOM 699 C CA . TRP A 1 88 ? -2.118 3.246 18.195 1.00 97.50 88 TRP A CA 1
ATOM 700 C C . TRP A 1 88 ? -1.351 4.456 18.731 1.00 97.50 88 TRP A C 1
ATOM 702 O O . TRP A 1 88 ? -0.741 5.162 17.936 1.00 97.50 88 TRP A O 1
ATOM 712 N N . GLU A 1 89 ? -1.276 4.645 20.051 1.00 97.50 89 GLU A N 1
ATOM 713 C CA . GLU A 1 89 ? -0.509 5.738 20.672 1.00 97.50 89 GLU A CA 1
ATOM 714 C C . GLU A 1 89 ? 0.979 5.687 20.316 1.00 97.50 89 GLU A C 1
ATOM 716 O O . GLU A 1 89 ? 1.630 6.712 20.117 1.00 97.50 89 GLU A O 1
ATOM 721 N N . LYS A 1 90 ? 1.549 4.481 20.231 1.00 96.38 90 LYS A N 1
ATOM 722 C CA . LYS A 1 90 ? 2.923 4.306 19.760 1.00 96.38 90 LYS A CA 1
ATOM 723 C C . LYS A 1 90 ? 3.060 4.706 18.291 1.00 96.38 90 LYS A C 1
ATOM 725 O O . LYS A 1 90 ? 4.045 5.343 17.926 1.00 96.38 90 LYS A O 1
ATOM 730 N N . ALA A 1 91 ? 2.113 4.300 17.449 1.00 96.19 91 ALA A N 1
ATOM 731 C CA . ALA A 1 91 ? 2.148 4.564 16.016 1.00 96.19 91 ALA A CA 1
ATOM 732 C C . ALA A 1 91 ? 1.863 6.033 15.669 1.00 96.19 91 ALA A C 1
ATOM 734 O O . ALA A 1 91 ? 2.445 6.539 14.715 1.00 96.19 91 ALA A O 1
ATOM 735 N N . SER A 1 92 ? 1.034 6.731 16.449 1.00 95.06 92 SER A N 1
ATOM 736 C CA . SER A 1 92 ? 0.690 8.142 16.232 1.00 95.06 92 SER A CA 1
ATOM 737 C C . SER A 1 92 ? 1.860 9.097 16.483 1.00 95.06 92 SER A C 1
ATOM 739 O O . SER A 1 92 ? 1.849 10.221 15.995 1.00 95.06 92 SER A O 1
ATOM 741 N N . ARG A 1 93 ? 2.898 8.640 17.194 1.00 95.06 93 ARG A N 1
ATOM 742 C CA . ARG A 1 93 ? 4.156 9.380 17.401 1.00 95.06 93 ARG A CA 1
ATOM 743 C C . ARG A 1 93 ? 5.117 9.288 16.213 1.00 95.06 93 ARG A C 1
ATOM 745 O O . ARG A 1 93 ? 6.136 9.972 16.211 1.00 95.06 93 ARG A O 1
ATOM 752 N N . LEU A 1 94 ? 4.849 8.412 15.244 1.00 93.00 94 LEU A N 1
ATOM 753 C CA . LEU A 1 94 ? 5.682 8.274 14.052 1.00 93.00 94 LEU A CA 1
ATOM 754 C C . LEU A 1 94 ? 5.307 9.340 13.020 1.00 93.00 94 LEU A C 1
ATOM 756 O O . LEU A 1 94 ? 4.138 9.679 12.857 1.00 93.00 94 LEU A O 1
ATOM 760 N N . ALA A 1 95 ? 6.302 9.822 12.275 1.00 92.69 95 ALA A N 1
ATOM 761 C CA . ALA A 1 95 ? 6.068 10.684 11.125 1.00 92.69 95 ALA A CA 1
ATOM 762 C C . ALA A 1 95 ? 5.479 9.851 9.975 1.00 92.69 95 ALA A C 1
ATOM 764 O O . ALA A 1 95 ? 6.201 9.160 9.257 1.00 92.69 95 ALA A O 1
ATOM 765 N N . LEU A 1 96 ? 4.155 9.884 9.843 1.00 96.69 96 LEU A N 1
ATOM 766 C CA . LEU A 1 96 ? 3.421 9.233 8.761 1.00 96.69 96 LEU A CA 1
ATOM 767 C C . LEU A 1 96 ? 3.182 10.220 7.618 1.00 96.69 96 LEU A C 1
ATOM 769 O O . LEU A 1 96 ? 3.023 11.419 7.845 1.00 96.69 96 LEU A O 1
ATOM 773 N N . VAL A 1 97 ? 3.132 9.716 6.387 1.00 96.94 97 VAL A N 1
ATOM 774 C CA . VAL A 1 97 ? 2.797 10.542 5.222 1.00 96.94 97 VAL A CA 1
ATOM 775 C C . VAL A 1 97 ? 1.293 10.564 5.005 1.00 96.94 97 VAL A C 1
ATOM 777 O O . VAL A 1 97 ? 0.612 9.565 5.236 1.00 96.94 97 VAL A O 1
ATOM 780 N N . GLN A 1 98 ? 0.768 11.684 4.520 1.00 96.56 98 GLN A N 1
ATOM 781 C CA . GLN A 1 98 ? -0.644 11.792 4.181 1.00 96.56 98 GLN A CA 1
ATOM 782 C C . GLN A 1 98 ? -0.975 10.839 3.011 1.00 96.56 98 GLN A C 1
ATOM 784 O O . GLN A 1 98 ? -0.359 10.960 1.949 1.00 96.56 98 GLN A O 1
ATOM 789 N N . PRO A 1 99 ? -1.895 9.867 3.181 1.00 95.62 99 PRO A N 1
ATOM 790 C CA . PRO A 1 99 ? -2.323 9.003 2.089 1.00 95.62 99 PRO A CA 1
ATOM 791 C C . PRO A 1 99 ? -3.180 9.788 1.092 1.00 95.62 99 PRO A C 1
ATOM 793 O O . PRO A 1 99 ? -3.657 10.888 1.383 1.00 95.62 99 PRO A O 1
ATOM 796 N N . ARG A 1 100 ? -3.421 9.184 -0.076 1.00 92.62 100 ARG A N 1
ATOM 797 C CA . ARG A 1 100 ? -4.280 9.781 -1.103 1.00 92.62 100 ARG A CA 1
ATOM 798 C C . ARG A 1 100 ? -5.702 10.008 -0.589 1.00 92.62 100 ARG A C 1
ATOM 800 O O . ARG A 1 100 ? -6.281 11.053 -0.858 1.00 92.62 100 ARG A O 1
ATOM 807 N N . PHE A 1 101 ? -6.242 9.053 0.172 1.00 95.00 101 PHE A N 1
ATOM 808 C CA . PHE A 1 101 ? -7.577 9.158 0.756 1.00 95.00 101 PHE A CA 1
ATOM 809 C C . PHE A 1 101 ? -7.572 8.862 2.257 1.00 95.00 101 PHE A C 1
ATOM 811 O O . PHE A 1 101 ? -7.015 7.859 2.709 1.00 95.00 101 PHE A O 1
ATOM 818 N N . GLY A 1 102 ? -8.277 9.705 3.014 1.00 95.00 102 GLY A N 1
ATOM 819 C CA . GLY A 1 102 ? -8.470 9.549 4.454 1.00 95.00 102 GLY A CA 1
ATOM 820 C C . GLY A 1 102 ? -7.226 9.870 5.283 1.00 95.00 102 GLY A C 1
ATOM 821 O O . GLY A 1 102 ? -6.286 10.507 4.821 1.00 95.00 102 GLY A O 1
ATOM 822 N N . LYS A 1 103 ? -7.230 9.447 6.542 1.00 96.56 103 LYS A N 1
ATOM 823 C CA . LYS A 1 103 ? -6.148 9.683 7.502 1.00 96.56 103 LYS A CA 1
ATOM 824 C C . LYS A 1 103 ? -5.058 8.603 7.425 1.00 96.56 103 LYS A C 1
ATOM 826 O O . LYS A 1 103 ? -5.360 7.454 7.090 1.00 96.56 103 LYS A O 1
ATOM 831 N N . PRO A 1 104 ? -3.792 8.917 7.761 1.00 97.81 104 PRO A N 1
ATOM 832 C CA . PRO A 1 104 ? -2.678 7.966 7.676 1.00 97.81 104 PRO A CA 1
ATOM 833 C C . PRO A 1 104 ? -2.779 6.786 8.651 1.00 97.81 104 PRO A C 1
ATOM 835 O O . PRO A 1 104 ? -2.254 5.707 8.369 1.00 97.81 104 PRO A O 1
ATOM 838 N N . LEU A 1 105 ? -3.437 6.990 9.795 1.00 98.12 105 LEU A N 1
ATOM 839 C CA . LEU A 1 105 ? -3.539 6.029 10.888 1.00 98.12 105 LEU A CA 1
ATOM 840 C C . LEU A 1 105 ? -4.927 6.084 11.521 1.00 98.12 105 LEU A C 1
ATOM 842 O O . LEU A 1 105 ? -5.459 7.164 11.780 1.00 98.12 105 LEU A O 1
ATOM 846 N N . MET A 1 106 ? -5.492 4.923 11.831 1.00 97.38 106 MET A N 1
ATOM 847 C CA . MET A 1 106 ? -6.796 4.803 12.477 1.00 97.38 106 MET A CA 1
ATOM 848 C C . MET A 1 106 ? -6.732 3.851 13.656 1.00 97.38 106 MET A C 1
ATOM 850 O O . MET A 1 106 ? -6.034 2.840 13.609 1.00 97.38 106 MET A O 1
ATOM 854 N N . HIS A 1 107 ? -7.515 4.159 14.680 1.00 97.19 107 HIS A N 1
ATOM 855 C CA . HIS A 1 107 ? -7.840 3.248 15.764 1.00 97.19 107 HIS A CA 1
ATOM 856 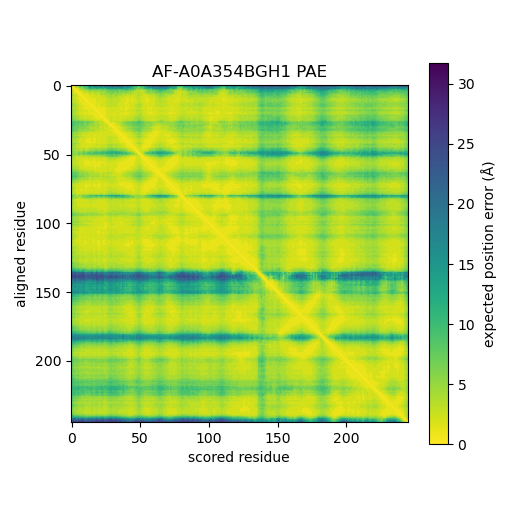C C . HIS A 1 107 ? -9.344 3.034 15.762 1.00 97.19 107 HIS A C 1
ATOM 858 O O . HIS A 1 107 ? -10.099 4.003 15.707 1.00 97.19 107 HIS A O 1
ATOM 864 N N . LEU A 1 108 ? -9.744 1.768 15.751 1.00 95.88 108 LEU A N 1
ATOM 865 C CA . LEU A 1 108 ? -11.123 1.316 15.851 1.00 95.88 108 LEU A CA 1
ATOM 866 C C . LEU A 1 108 ? -11.232 0.524 17.161 1.00 95.88 108 LEU A C 1
ATOM 868 O O . LEU A 1 108 ? -10.961 -0.684 17.157 1.00 95.88 108 LEU A O 1
ATOM 872 N N . PRO A 1 109 ? -11.508 1.196 18.293 1.00 94.19 109 PRO A N 1
ATOM 873 C CA . PRO A 1 109 ? -11.512 0.555 19.605 1.00 94.19 109 PRO A CA 1
ATOM 874 C C . PRO A 1 109 ? -12.586 -0.532 19.718 1.00 94.19 109 PRO A C 1
ATOM 876 O O . PRO A 1 109 ? -12.356 -1.547 20.360 1.00 94.19 109 PRO A O 1
ATOM 879 N N . GLU A 1 110 ? -13.717 -0.391 19.023 1.00 92.38 110 GLU A N 1
ATOM 880 C CA . GLU A 1 110 ? -14.843 -1.334 19.086 1.00 92.38 110 GLU A CA 1
ATOM 881 C C . GLU A 1 110 ? -14.480 -2.736 18.575 1.00 92.38 110 GLU A C 1
ATOM 883 O O . GLU A 1 110 ? -15.129 -3.718 18.925 1.00 92.38 110 GLU A O 1
ATOM 888 N N . ILE A 1 111 ? -13.440 -2.827 17.742 1.00 93.75 111 ILE A N 1
ATOM 889 C CA . ILE A 1 111 ? -12.914 -4.081 17.191 1.00 93.75 111 ILE A CA 1
ATOM 890 C C . ILE A 1 111 ? -11.422 -4.266 17.500 1.00 93.75 111 ILE A C 1
ATOM 892 O O . ILE A 1 111 ? -10.741 -5.063 16.850 1.00 93.75 111 ILE A O 1
ATOM 896 N N . GLU A 1 112 ? -10.895 -3.524 18.477 1.00 95.00 112 GLU A N 1
ATOM 897 C CA . GLU A 1 112 ? -9.497 -3.580 18.911 1.00 95.00 112 GLU A CA 1
ATOM 898 C C . GLU A 1 112 ? -8.494 -3.576 17.742 1.00 95.00 112 GLU A C 1
ATOM 900 O O . GLU A 1 112 ? -7.564 -4.388 17.672 1.00 95.00 112 GLU A O 1
ATOM 905 N N . MET A 1 113 ? -8.686 -2.669 16.781 1.00 96.62 113 MET A N 1
ATOM 906 C CA . MET A 1 113 ? -7.929 -2.668 15.528 1.00 96.62 113 MET A CA 1
ATOM 907 C C . MET A 1 113 ? -7.207 -1.345 15.292 1.00 96.62 113 MET A C 1
ATOM 909 O O . MET A 1 113 ? -7.773 -0.265 15.446 1.00 96.62 113 MET A O 1
ATOM 913 N N . VAL A 1 114 ? -5.950 -1.433 14.858 1.00 97.94 114 VAL A N 1
ATOM 914 C CA . VAL A 1 114 ? -5.178 -0.286 14.360 1.00 97.94 114 VAL A CA 1
ATOM 915 C C . VAL A 1 114 ? -4.953 -0.471 12.867 1.00 97.94 114 VAL A C 1
ATOM 917 O O . VAL A 1 114 ? -4.542 -1.555 12.452 1.00 97.94 114 VAL A O 1
ATOM 920 N N . LEU A 1 115 ? -5.224 0.560 12.064 1.00 98.31 115 LEU A N 1
ATOM 921 C CA . LEU A 1 115 ? -5.056 0.537 10.610 1.00 98.31 115 LEU A CA 1
ATOM 922 C C . LEU A 1 115 ? -4.082 1.603 10.128 1.00 98.31 115 LEU A C 1
ATOM 924 O O . LEU A 1 115 ? -4.194 2.764 10.510 1.00 98.31 115 LEU A O 1
ATOM 928 N N . TRP A 1 116 ? -3.184 1.205 9.232 1.00 98.56 116 TRP A N 1
ATOM 9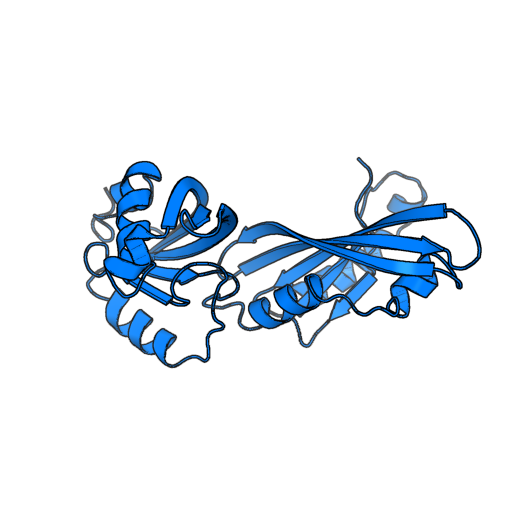29 C CA . TRP A 1 116 ? -2.279 2.079 8.496 1.00 98.56 116 TRP A CA 1
ATOM 930 C C . TRP A 1 116 ? -2.771 2.219 7.060 1.00 98.56 116 TRP A C 1
ATOM 932 O O . TRP A 1 116 ? -2.991 1.221 6.368 1.00 98.56 116 TRP A O 1
ATOM 942 N N . SER A 1 117 ? -2.933 3.458 6.612 1.00 98.19 117 SER A N 1
ATOM 943 C CA . SER A 1 117 ? -3.296 3.762 5.231 1.00 98.19 117 SER A CA 1
ATO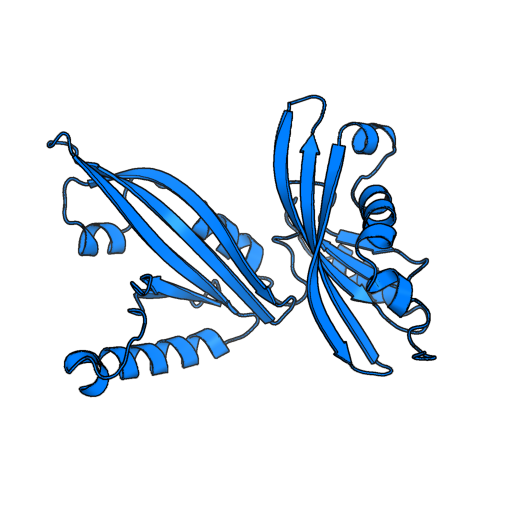M 944 C C . SER A 1 117 ? -2.035 3.805 4.377 1.00 98.19 117 SER A C 1
ATOM 946 O O . SER A 1 117 ? -1.126 4.595 4.651 1.00 98.19 117 SER A O 1
ATOM 948 N N . PHE A 1 118 ? -1.983 2.977 3.332 1.00 97.69 118 PHE A N 1
ATOM 949 C CA . PHE A 1 118 ? -0.882 2.955 2.371 1.00 97.69 118 PHE A CA 1
ATOM 950 C C . PHE A 1 118 ? -0.603 4.376 1.835 1.00 97.69 118 PHE A C 1
ATOM 952 O O . PHE A 1 118 ? -1.556 5.090 1.507 1.00 97.69 118 PHE A O 1
ATOM 959 N N . PRO A 1 119 ? 0.671 4.798 1.731 1.00 97.38 119 PRO A N 1
ATOM 960 C CA . PRO A 1 119 ? 1.879 3.967 1.796 1.00 97.38 119 PRO A CA 1
ATOM 961 C C . PRO A 1 119 ? 2.475 3.788 3.199 1.00 97.38 119 PRO A C 1
ATOM 963 O O . PRO A 1 119 ? 3.588 3.279 3.324 1.00 97.38 119 PRO A O 1
ATOM 966 N N . ASN A 1 120 ? 1.767 4.184 4.258 1.00 98.25 120 ASN A N 1
ATOM 967 C CA . ASN A 1 120 ? 2.218 3.924 5.619 1.00 98.25 120 ASN A CA 1
ATOM 968 C C . ASN A 1 120 ? 2.082 2.439 5.960 1.00 98.25 120 ASN A C 1
ATOM 970 O O . ASN A 1 120 ? 1.090 1.794 5.626 1.00 98.25 120 ASN A O 1
ATOM 974 N N . ASP A 1 121 ? 3.069 1.915 6.677 1.00 97.38 121 ASP A N 1
ATOM 975 C CA . ASP A 1 121 ? 3.087 0.541 7.162 1.00 97.38 121 ASP A CA 1
ATOM 976 C C . ASP A 1 121 ? 3.797 0.491 8.518 1.00 97.38 121 ASP A C 1
ATOM 978 O O . ASP A 1 121 ? 4.732 1.251 8.785 1.00 97.38 121 ASP A O 1
ATOM 982 N N . ARG A 1 122 ? 3.360 -0.422 9.387 1.00 95.94 122 ARG A N 1
ATOM 983 C CA . ARG A 1 122 ? 3.901 -0.560 10.740 1.00 95.94 122 ARG A CA 1
ATOM 984 C C . ARG A 1 122 ? 5.375 -0.981 10.776 1.00 95.94 122 ARG A C 1
ATOM 986 O O . ARG A 1 122 ? 6.057 -0.598 11.723 1.00 95.94 122 ARG A O 1
ATOM 993 N N . LYS A 1 123 ? 5.853 -1.797 9.829 1.00 95.94 123 LYS A N 1
ATOM 994 C CA . LYS A 1 123 ? 7.249 -2.285 9.791 1.00 95.94 123 LYS A CA 1
ATOM 995 C C . LYS A 1 123 ? 8.017 -1.850 8.548 1.00 95.94 123 LYS A C 1
ATOM 997 O O . LYS A 1 123 ? 9.234 -1.709 8.617 1.00 95.94 123 LYS A O 1
ATOM 1002 N N . MET A 1 124 ? 7.345 -1.637 7.419 1.00 96.56 124 MET A N 1
ATOM 1003 C CA . MET A 1 124 ? 7.993 -1.163 6.193 1.00 96.56 124 MET A CA 1
ATOM 1004 C C . MET A 1 124 ? 8.136 0.364 6.206 1.00 96.56 124 MET A C 1
ATOM 1006 O O . MET A 1 124 ? 7.491 1.072 5.440 1.00 96.56 124 MET A O 1
ATOM 1010 N N . HIS A 1 125 ? 8.996 0.889 7.080 1.00 94.94 125 HIS A N 1
ATOM 1011 C CA . HIS A 1 125 ? 9.165 2.338 7.268 1.00 94.94 125 HIS A CA 1
ATOM 1012 C C . HIS A 1 125 ? 9.673 3.082 6.021 1.00 94.94 125 HIS A C 1
ATOM 1014 O O . HIS A 1 125 ? 9.444 4.279 5.882 1.00 94.94 125 HIS A O 1
ATOM 1020 N N . THR A 1 126 ? 10.342 2.384 5.101 1.00 95.56 126 THR A N 1
ATOM 1021 C CA . THR A 1 126 ? 10.826 2.942 3.829 1.00 95.56 126 THR A CA 1
ATOM 1022 C C . THR A 1 126 ? 9.768 2.922 2.724 1.00 95.56 126 THR A C 1
ATOM 1024 O O . THR A 1 126 ? 9.992 3.496 1.658 1.00 95.56 126 THR A O 1
ATOM 1027 N N . LEU A 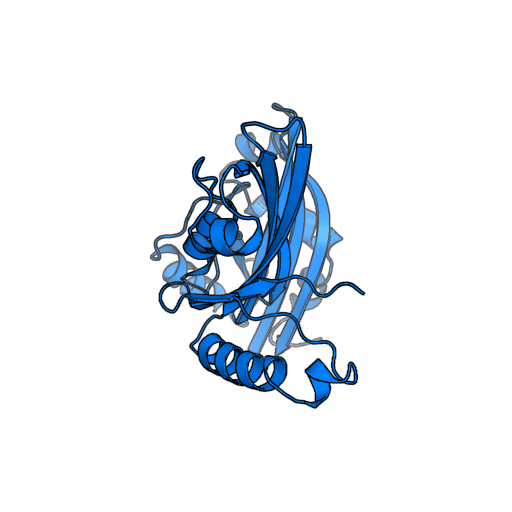1 127 ? 8.606 2.295 2.951 1.00 96.69 127 LEU A N 1
ATOM 1028 C CA . LEU A 1 127 ? 7.559 2.137 1.941 1.00 96.69 127 LEU A CA 1
ATOM 1029 C C . LEU A 1 127 ? 7.009 3.468 1.406 1.00 96.69 127 LEU A C 1
ATOM 1031 O O . LEU A 1 127 ? 6.846 3.552 0.186 1.00 96.69 127 LEU A O 1
ATOM 1035 N N . PRO A 1 128 ? 6.785 4.520 2.221 1.00 96.12 128 PRO A N 1
ATOM 1036 C CA . PRO A 1 128 ? 6.432 5.841 1.704 1.00 96.12 128 PRO A CA 1
ATOM 1037 C C . PRO A 1 128 ? 7.444 6.377 0.689 1.00 96.12 128 PRO A C 1
ATOM 1039 O O . PRO A 1 128 ? 7.068 6.747 -0.423 1.00 96.12 128 PRO A O 1
ATOM 1042 N N . ALA A 1 129 ? 8.734 6.346 1.034 1.00 94.56 129 ALA A N 1
ATOM 1043 C CA . ALA A 1 129 ? 9.801 6.831 0.163 1.00 94.56 129 ALA A CA 1
ATOM 1044 C C . ALA A 1 129 ? 9.946 5.969 -1.102 1.00 94.56 129 ALA A C 1
ATOM 1046 O O . ALA A 1 129 ? 10.102 6.506 -2.194 1.00 94.56 129 ALA A O 1
ATOM 1047 N N . SER A 1 130 ? 9.828 4.644 -0.976 1.00 92.50 130 SER A N 1
ATOM 1048 C CA . SER A 1 130 ? 9.866 3.717 -2.112 1.00 92.50 130 SER A CA 1
ATOM 1049 C C . SER A 1 130 ? 8.683 3.914 -3.068 1.00 92.50 130 SER A C 1
ATOM 1051 O O . SER A 1 130 ? 8.865 3.977 -4.281 1.00 92.50 130 SER A O 1
ATOM 1053 N N . SER A 1 131 ? 7.473 4.089 -2.531 1.00 92.12 131 SER A N 1
ATOM 1054 C CA . SER A 1 131 ? 6.260 4.321 -3.329 1.00 92.12 131 SER A CA 1
ATOM 1055 C C . SER A 1 131 ? 6.305 5.669 -4.049 1.00 92.12 131 SER A C 1
ATOM 1057 O O . SER A 1 131 ? 5.880 5.776 -5.201 1.00 92.12 131 SER A O 1
ATOM 1059 N N . HIS A 1 132 ? 6.863 6.691 -3.393 1.00 90.81 132 HIS A N 1
ATOM 1060 C CA . HIS A 1 132 ? 7.127 7.979 -4.022 1.00 90.81 132 HIS A CA 1
ATOM 1061 C C . HIS A 1 132 ? 8.176 7.855 -5.134 1.00 90.81 132 HIS A C 1
ATOM 1063 O O . HIS A 1 132 ? 7.932 8.321 -6.241 1.00 90.81 132 HIS A O 1
ATOM 1069 N N . ALA A 1 133 ? 9.294 7.163 -4.887 1.00 86.25 133 ALA A N 1
ATOM 1070 C CA . ALA A 1 133 ? 10.329 6.927 -5.895 1.00 86.25 133 ALA A CA 1
ATOM 1071 C C . ALA A 1 133 ? 9.788 6.178 -7.124 1.00 86.25 133 ALA A C 1
ATOM 1073 O O . ALA A 1 133 ? 10.141 6.519 -8.247 1.00 86.25 133 ALA A O 1
ATOM 1074 N N . ALA A 1 134 ? 8.886 5.213 -6.923 1.00 84.38 134 ALA A N 1
ATOM 1075 C CA . ALA A 1 134 ? 8.208 4.508 -8.007 1.00 84.38 134 ALA A CA 1
ATOM 1076 C C . ALA A 1 134 ? 7.289 5.423 -8.834 1.00 84.38 134 ALA A C 1
ATOM 1078 O O . ALA A 1 134 ? 7.089 5.199 -10.022 1.00 84.38 134 ALA A O 1
ATOM 1079 N N . SER A 1 135 ? 6.691 6.439 -8.214 1.00 82.44 135 SER A N 1
ATOM 1080 C CA . SER A 1 135 ? 5.698 7.307 -8.864 1.00 82.44 135 SER A CA 1
ATOM 1081 C C . SER A 1 135 ? 6.293 8.612 -9.399 1.00 82.44 135 SER A C 1
ATOM 1083 O O . SER A 1 135 ? 5.603 9.357 -10.085 1.00 82.44 135 SER A O 1
ATOM 1085 N N . SER A 1 136 ? 7.549 8.915 -9.067 1.00 79.25 136 SER A N 1
ATOM 1086 C CA . SER A 1 136 ? 8.182 10.184 -9.412 1.00 79.25 136 SER A CA 1
ATOM 1087 C C . SER A 1 136 ? 8.695 10.179 -10.851 1.00 79.25 136 SER A C 1
ATOM 1089 O O . SER A 1 136 ? 9.507 9.341 -11.247 1.00 79.25 136 SER A O 1
ATOM 1091 N N . THR A 1 137 ? 8.224 11.143 -11.637 1.00 61.59 137 THR A N 1
ATOM 1092 C CA . THR A 1 137 ? 8.716 11.453 -12.979 1.00 61.59 137 THR A CA 1
ATOM 1093 C C . THR A 1 137 ? 9.887 12.430 -12.878 1.00 61.59 137 THR A C 1
ATOM 1095 O O . THR A 1 137 ? 9.704 13.592 -12.515 1.00 61.59 137 THR A O 1
ATOM 1098 N N . SER A 1 138 ? 11.089 11.998 -13.252 1.00 60.12 138 SER A N 1
ATOM 1099 C CA . SER A 1 138 ? 12.105 12.934 -13.742 1.00 60.12 138 SER A CA 1
ATOM 1100 C C . SER A 1 138 ? 11.958 13.028 -15.260 1.00 60.12 138 SER A C 1
ATOM 1102 O O . SER A 1 138 ? 11.929 11.995 -15.926 1.00 60.12 138 SER A O 1
ATOM 1104 N N . ASN A 1 139 ? 11.932 14.245 -15.817 1.00 50.38 139 ASN A N 1
ATOM 1105 C CA . ASN A 1 139 ? 11.933 14.474 -17.275 1.00 50.38 139 ASN A CA 1
ATOM 1106 C C . ASN A 1 139 ? 13.212 13.947 -17.959 1.00 50.38 139 ASN A C 1
ATOM 1108 O O . ASN A 1 139 ? 13.315 13.915 -19.183 1.00 50.38 139 ASN A O 1
ATOM 1112 N N . ILE A 1 140 ? 14.207 13.542 -17.167 1.00 53.22 140 ILE A N 1
ATOM 1113 C CA . ILE A 1 140 ? 15.437 12.907 -17.625 1.00 53.22 140 ILE A CA 1
ATOM 1114 C C . ILE A 1 140 ? 15.357 11.429 -17.235 1.00 53.22 140 ILE A C 1
ATOM 1116 O O . ILE A 1 140 ? 15.288 11.145 -16.030 1.00 53.22 140 ILE A O 1
ATOM 1120 N N . PRO A 1 141 ? 15.401 10.491 -18.205 1.00 60.69 141 PRO A N 1
ATOM 1121 C CA . PRO A 1 141 ? 15.442 9.078 -17.883 1.00 60.69 141 PRO A CA 1
ATOM 1122 C C . PRO A 1 141 ? 16.668 8.798 -17.020 1.00 60.69 141 PRO A C 1
ATOM 1124 O O . PRO A 1 141 ? 17.783 9.225 -17.328 1.00 60.69 141 PRO A O 1
ATOM 1127 N N . SER A 1 142 ? 16.465 8.077 -15.922 1.00 69.06 142 SER A N 1
ATOM 1128 C CA . SER A 1 142 ? 17.566 7.624 -15.079 1.00 69.06 142 SER A CA 1
ATOM 1129 C C . SER A 1 142 ? 18.593 6.851 -15.909 1.00 69.06 142 SER A C 1
ATOM 1131 O O . SER A 1 142 ? 18.249 6.211 -16.903 1.00 69.06 142 SER A O 1
ATOM 1133 N N . SER A 1 143 ? 19.857 6.877 -15.487 1.00 73.56 143 SER A N 1
ATOM 1134 C CA . SER A 1 143 ? 20.980 6.255 -16.208 1.00 73.56 143 SER A CA 1
ATOM 1135 C C . SER A 1 143 ? 20.726 4.802 -16.626 1.00 73.56 143 SER A C 1
ATOM 1137 O O . SER A 1 143 ? 21.175 4.385 -17.690 1.00 73.56 143 SER A O 1
ATOM 1139 N N . TRP A 1 144 ? 19.959 4.043 -15.839 1.00 74.50 144 TRP A N 1
ATOM 1140 C CA . TRP A 1 144 ? 19.570 2.676 -16.186 1.00 74.50 144 TRP A CA 1
ATOM 1141 C C . TRP A 1 144 ? 18.549 2.597 -17.337 1.00 74.50 144 TRP A C 1
ATOM 1143 O O . TRP A 1 144 ? 18.660 1.690 -18.157 1.00 74.50 144 TRP A O 1
ATOM 1153 N N . ILE A 1 145 ? 17.598 3.540 -17.443 1.00 77.62 145 ILE A N 1
ATOM 1154 C CA . ILE A 1 145 ? 16.646 3.606 -18.569 1.00 77.62 145 ILE A CA 1
ATOM 1155 C C . ILE A 1 145 ? 17.435 3.893 -19.841 1.00 77.62 145 ILE A C 1
ATOM 1157 O O . ILE A 1 145 ? 17.299 3.166 -20.819 1.00 77.62 145 ILE A O 1
ATOM 1161 N N . LEU A 1 146 ? 18.334 4.884 -19.803 1.00 78.62 146 LEU A N 1
ATOM 1162 C CA . LEU A 1 146 ? 19.209 5.213 -20.934 1.00 78.62 146 LEU A CA 1
ATOM 1163 C C . LEU A 1 146 ? 20.090 4.030 -21.352 1.00 78.62 146 LEU A C 1
ATOM 1165 O O . LEU A 1 146 ? 20.270 3.794 -22.542 1.00 78.62 146 LEU A O 1
ATOM 1169 N N . ALA A 1 147 ? 20.606 3.257 -20.394 1.00 79.12 147 ALA A N 1
ATOM 1170 C CA . ALA A 1 147 ? 21.369 2.046 -20.689 1.00 79.12 147 ALA A CA 1
ATOM 1171 C C . ALA A 1 147 ? 20.523 0.942 -21.353 1.00 79.12 147 ALA A C 1
ATOM 1173 O O . ALA A 1 147 ? 21.084 0.074 -22.017 1.00 79.12 147 ALA A O 1
ATOM 1174 N N . HIS A 1 148 ? 19.199 0.960 -21.170 1.00 80.00 148 HIS A N 1
ATOM 1175 C CA . HIS A 1 148 ? 18.285 -0.036 -21.724 1.00 80.00 148 HIS A CA 1
ATOM 1176 C C . HIS A 1 148 ? 17.724 0.372 -23.096 1.00 80.00 148 HIS A C 1
ATOM 1178 O O . HIS A 1 148 ? 17.722 -0.445 -24.011 1.00 80.00 148 HIS A O 1
ATOM 1184 N N . VAL A 1 149 ? 17.272 1.622 -23.263 1.00 83.06 149 VAL A N 1
ATOM 1185 C CA . VAL A 1 149 ? 16.629 2.089 -24.512 1.00 83.06 149 VAL A CA 1
ATOM 1186 C C . VAL A 1 149 ? 17.542 2.914 -25.426 1.00 83.06 149 VAL A C 1
ATOM 1188 O O . VAL A 1 149 ? 17.207 3.143 -26.588 1.00 83.06 149 VAL A O 1
ATOM 1191 N N . GLY A 1 150 ? 18.709 3.337 -24.935 1.00 82.94 150 GLY A N 1
ATOM 1192 C CA . GLY A 1 150 ? 19.661 4.177 -25.659 1.00 82.94 150 GLY A CA 1
ATOM 1193 C C . GLY A 1 150 ? 19.451 5.680 -25.449 1.00 82.94 150 GLY A C 1
ATOM 1194 O O . GLY A 1 150 ? 18.571 6.130 -24.712 1.00 82.94 150 GLY A O 1
ATOM 1195 N N . THR A 1 151 ? 20.299 6.478 -26.097 1.00 83.12 151 THR A N 1
ATOM 1196 C CA . THR A 1 151 ? 20.208 7.944 -26.079 1.00 83.12 151 THR A CA 1
ATOM 1197 C C . THR A 1 151 ? 19.073 8.441 -26.979 1.00 83.12 151 THR A C 1
ATOM 1199 O O . THR A 1 151 ? 18.667 7.760 -27.916 1.00 83.12 151 THR A O 1
ATOM 1202 N N . GLY A 1 152 ? 18.548 9.637 -26.694 1.00 85.81 152 GLY A N 1
ATOM 1203 C CA . GLY A 1 152 ? 17.461 10.247 -27.472 1.00 85.81 152 GLY A CA 1
ATOM 1204 C C . GLY A 1 152 ? 16.053 9.952 -26.953 1.00 85.81 152 GLY A C 1
ATOM 1205 O O . GLY A 1 152 ? 15.109 10.581 -27.413 1.00 85.81 152 GLY A O 1
ATOM 1206 N N . TRP A 1 153 ? 15.898 9.068 -25.967 1.00 87.25 153 TRP A N 1
ATOM 1207 C CA . TRP A 1 153 ? 14.619 8.835 -25.292 1.00 87.25 153 TRP A CA 1
ATOM 1208 C C . TRP A 1 153 ? 14.410 9.788 -24.115 1.00 87.25 153 TRP A C 1
ATOM 1210 O O . TRP A 1 153 ? 15.356 10.135 -23.407 1.00 87.25 153 TRP A O 1
ATOM 1220 N N . GLN A 1 154 ? 13.160 10.182 -23.887 1.00 87.00 154 GLN A N 1
ATOM 1221 C CA . GLN A 1 154 ? 12.717 10.986 -22.749 1.00 87.00 154 GLN A CA 1
ATOM 1222 C C . GLN A 1 154 ? 11.490 10.342 -22.105 1.00 87.00 154 GLN A C 1
ATOM 1224 O O . GLN A 1 154 ? 10.679 9.737 -22.803 1.00 87.00 154 GLN A O 1
ATOM 1229 N N . VAL A 1 155 ? 11.362 10.473 -20.782 1.00 86.56 155 VAL A N 1
ATOM 1230 C CA . VAL A 1 155 ? 10.168 10.019 -20.054 1.00 86.56 155 VAL A CA 1
ATOM 1231 C C . VAL A 1 155 ? 9.069 11.055 -20.262 1.00 86.56 155 VAL A C 1
ATOM 1233 O O . VAL A 1 155 ? 9.209 12.192 -19.821 1.00 86.56 155 VAL A O 1
ATOM 1236 N N . ALA A 1 156 ? 8.004 10.662 -20.953 1.00 87.94 156 ALA A N 1
ATOM 1237 C CA . ALA A 1 156 ? 6.824 11.490 -21.176 1.00 87.94 156 ALA A CA 1
ATOM 1238 C C . ALA A 1 156 ? 5.816 11.363 -20.028 1.00 87.94 156 ALA A C 1
ATOM 1240 O O . ALA A 1 156 ? 5.199 12.351 -19.640 1.00 87.94 156 ALA A O 1
ATOM 1241 N N . ASP A 1 157 ? 5.656 10.154 -19.487 1.00 88.12 157 ASP A N 1
ATOM 1242 C CA . ASP A 1 157 ? 4.741 9.866 -18.384 1.00 88.12 157 ASP A CA 1
ATOM 1243 C C . ASP A 1 157 ? 5.248 8.671 -17.564 1.00 88.12 157 ASP A C 1
ATOM 1245 O O . ASP A 1 157 ? 5.937 7.790 -18.087 1.00 88.12 157 ASP A O 1
ATOM 1249 N N . THR A 1 158 ? 4.878 8.624 -16.285 1.00 88.69 158 THR A N 1
ATOM 1250 C CA . THR A 1 158 ? 5.130 7.479 -15.406 1.00 88.69 158 THR A CA 1
ATOM 1251 C C . THR A 1 158 ? 3.847 7.102 -14.690 1.00 88.69 158 THR A C 1
ATOM 1253 O O . THR A 1 158 ? 3.223 7.915 -14.011 1.00 88.69 158 THR A O 1
ATOM 1256 N N . LYS A 1 159 ? 3.499 5.817 -14.748 1.00 90.94 159 LYS A N 1
ATOM 1257 C CA . LYS A 1 159 ? 2.370 5.252 -14.009 1.00 90.94 159 LYS A CA 1
ATOM 1258 C C . LYS A 1 159 ? 2.849 4.168 -13.071 1.00 90.94 159 LYS A C 1
ATOM 1260 O O . LYS A 1 159 ? 3.546 3.246 -13.487 1.00 90.94 159 LYS A O 1
ATOM 1265 N N . SER A 1 160 ? 2.408 4.250 -11.821 1.00 92.00 160 SER A N 1
ATOM 1266 C CA . SER A 1 160 ? 2.718 3.254 -10.802 1.00 92.00 160 SER A CA 1
ATOM 1267 C C . SER A 1 160 ? 1.466 2.626 -10.211 1.00 92.00 160 SER A C 1
ATOM 1269 O O . SER A 1 160 ? 0.456 3.294 -9.990 1.00 92.00 160 SER A O 1
ATOM 1271 N N . ARG A 1 161 ? 1.536 1.318 -9.953 1.00 93.25 161 ARG A N 1
ATOM 1272 C CA . ARG A 1 161 ? 0.442 0.519 -9.392 1.00 93.25 161 ARG A CA 1
ATOM 1273 C C . ARG A 1 161 ? 0.979 -0.493 -8.388 1.00 93.25 161 ARG A C 1
ATOM 1275 O O . ARG A 1 161 ? 1.948 -1.198 -8.661 1.00 93.25 161 ARG A O 1
ATOM 1282 N N . VAL A 1 162 ? 0.312 -0.621 -7.242 1.00 95.06 162 VAL A N 1
ATOM 1283 C CA . VAL A 1 162 ? 0.597 -1.696 -6.283 1.00 95.06 162 VAL A CA 1
ATOM 1284 C C . VAL A 1 162 ? 0.097 -3.023 -6.855 1.00 95.06 162 VAL A C 1
ATOM 1286 O O . VAL A 1 162 ? -1.103 -3.221 -7.050 1.00 95.06 162 VAL A O 1
ATOM 1289 N N . MET A 1 163 ? 1.019 -3.945 -7.118 1.00 95.00 163 MET A N 1
ATOM 1290 C CA . MET A 1 163 ? 0.708 -5.271 -7.661 1.00 95.00 163 MET A CA 1
ATOM 1291 C C . MET A 1 163 ? 0.447 -6.285 -6.561 1.00 95.00 163 MET A C 1
ATOM 1293 O O . MET A 1 163 ? -0.476 -7.090 -6.655 1.00 95.00 163 MET A O 1
ATOM 1297 N N . HIS A 1 164 ? 1.255 -6.235 -5.506 1.00 95.44 164 HIS A N 1
ATOM 1298 C CA . HIS A 1 164 ? 1.148 -7.152 -4.386 1.00 95.44 164 HIS A CA 1
ATOM 1299 C C . HIS A 1 164 ? 1.545 -6.453 -3.095 1.00 95.44 164 HIS A C 1
ATOM 1301 O O . HIS A 1 164 ? 2.556 -5.757 -3.053 1.00 95.44 164 HIS A O 1
ATOM 1307 N N . TYR A 1 165 ? 0.770 -6.650 -2.035 1.00 96.38 165 TYR A N 1
ATOM 1308 C CA . TYR A 1 165 ? 1.037 -6.043 -0.741 1.00 96.38 165 TYR A CA 1
ATOM 1309 C C . TYR A 1 165 ? 0.751 -7.041 0.378 1.00 96.38 165 TYR A C 1
ATOM 1311 O O . TYR A 1 165 ? -0.368 -7.522 0.547 1.00 96.38 165 TYR A O 1
ATOM 1319 N N . VAL A 1 166 ? 1.799 -7.351 1.134 1.00 95.44 166 VAL A N 1
ATOM 1320 C CA . VAL A 1 166 ? 1.777 -8.200 2.321 1.00 95.44 166 VAL A CA 1
ATOM 1321 C C . VAL A 1 166 ? 2.196 -7.304 3.474 1.00 95.44 166 VAL A C 1
ATOM 1323 O O . VAL A 1 166 ? 3.393 -7.085 3.682 1.00 95.44 166 VAL A O 1
ATOM 1326 N N . GLY A 1 167 ? 1.211 -6.768 4.199 1.00 95.00 167 GLY A N 1
ATOM 1327 C CA . GLY A 1 167 ? 1.448 -5.814 5.283 1.00 95.00 167 GLY A CA 1
ATOM 1328 C C . GLY A 1 167 ? 2.539 -6.270 6.252 1.00 95.00 167 GLY A C 1
ATOM 1329 O O . GLY A 1 167 ? 2.708 -7.465 6.509 1.00 95.00 167 GLY A O 1
ATOM 1330 N N . GLU A 1 168 ? 3.330 -5.336 6.766 1.00 95.69 168 GLU A N 1
ATOM 1331 C CA . GLU A 1 168 ? 4.508 -5.596 7.602 1.00 95.69 168 GLU A CA 1
ATOM 1332 C C . GLU A 1 168 ? 5.609 -6.500 6.990 1.00 95.69 168 GLU A C 1
ATOM 1334 O O . GLU A 1 168 ? 6.514 -6.894 7.728 1.00 95.69 168 GLU A O 1
ATOM 1339 N N . HIS A 1 169 ? 5.549 -6.886 5.707 1.00 95.62 169 HIS A N 1
ATOM 1340 C CA . HIS A 1 169 ? 6.508 -7.836 5.126 1.00 95.62 169 HIS A CA 1
ATOM 1341 C C . HIS A 1 169 ? 7.075 -7.389 3.780 1.00 95.62 169 HIS A C 1
ATOM 1343 O O . HIS A 1 169 ? 8.284 -7.176 3.680 1.00 95.62 169 HIS A O 1
ATOM 1349 N N . THR A 1 170 ? 6.236 -7.262 2.749 1.00 97.25 170 THR A N 1
ATOM 1350 C CA . THR A 1 170 ? 6.689 -6.867 1.409 1.00 97.25 170 THR A CA 1
ATOM 1351 C C . THR A 1 170 ? 5.622 -6.101 0.638 1.00 97.25 170 THR A C 1
ATOM 1353 O O . THR A 1 170 ? 4.438 -6.420 0.736 1.00 97.25 170 THR A O 1
ATOM 1356 N N . CYS A 1 171 ? 6.045 -5.177 -0.219 1.00 97.75 171 CYS A N 1
ATOM 1357 C CA . CYS A 1 171 ? 5.200 -4.514 -1.212 1.00 97.75 171 CYS A CA 1
ATOM 1358 C C . CYS A 1 171 ? 5.864 -4.601 -2.587 1.00 97.75 171 CYS A C 1
ATOM 1360 O O . CYS A 1 171 ? 7.059 -4.365 -2.691 1.00 97.75 171 CYS A O 1
ATOM 1362 N N . THR A 1 172 ? 5.115 -4.933 -3.635 1.00 96.94 172 THR A N 1
ATOM 1363 C CA . THR A 1 172 ? 5.578 -4.896 -5.027 1.00 96.94 172 THR A CA 1
ATOM 1364 C C . THR A 1 172 ? 4.786 -3.849 -5.791 1.00 96.94 172 THR A C 1
ATOM 1366 O O . THR A 1 172 ? 3.565 -3.964 -5.915 1.00 96.94 172 THR A O 1
ATOM 1369 N N . VAL A 1 173 ? 5.486 -2.854 -6.324 1.00 95.81 173 VAL A N 1
ATOM 1370 C CA . VAL A 1 173 ? 4.939 -1.802 -7.182 1.00 95.81 173 VAL A CA 1
ATOM 1371 C C . VAL A 1 173 ? 5.425 -2.037 -8.604 1.00 95.81 173 VAL A C 1
ATOM 1373 O O . VAL A 1 173 ? 6.612 -2.251 -8.828 1.00 95.81 173 VAL A O 1
ATOM 1376 N N . GLN A 1 174 ? 4.506 -2.020 -9.560 1.00 95.00 174 GLN A N 1
ATOM 1377 C CA . GLN A 1 174 ? 4.819 -1.938 -10.979 1.00 95.00 174 GLN A CA 1
ATOM 1378 C C . GLN A 1 174 ? 4.921 -0.469 -11.360 1.00 95.00 174 GLN A C 1
ATOM 1380 O O . GLN A 1 174 ? 4.029 0.304 -11.014 1.00 95.00 174 GLN A O 1
ATOM 1385 N N . THR A 1 175 ? 5.954 -0.118 -12.114 1.00 92.69 175 THR A N 1
ATOM 1386 C CA . THR A 1 175 ? 6.146 1.216 -12.679 1.00 92.69 175 THR A CA 1
ATOM 1387 C C . THR A 1 175 ? 6.306 1.091 -14.184 1.00 92.69 175 THR A C 1
ATOM 1389 O O . THR A 1 175 ? 7.164 0.345 -14.655 1.00 92.69 175 THR A O 1
ATOM 1392 N N . SER A 1 176 ? 5.464 1.799 -14.930 1.00 91.69 176 SER A N 1
ATOM 1393 C CA . SER A 1 176 ? 5.529 1.893 -16.387 1.00 91.69 176 SER A CA 1
ATOM 1394 C C . SER A 1 176 ? 5.931 3.303 -16.785 1.00 91.69 176 SER A C 1
ATOM 1396 O O . SER A 1 176 ? 5.344 4.266 -16.296 1.00 91.69 176 SER A O 1
ATOM 1398 N N . PHE A 1 177 ? 6.924 3.403 -17.659 1.00 89.44 177 PHE A N 1
ATOM 1399 C CA . PHE A 1 177 ? 7.428 4.644 -18.227 1.00 89.44 177 PHE A CA 1
ATOM 1400 C C . PHE A 1 177 ? 6.999 4.709 -19.686 1.00 89.44 177 PHE A C 1
ATOM 1402 O O . PHE A 1 177 ? 7.378 3.837 -20.471 1.00 89.44 177 PHE A O 1
ATOM 1409 N N . GLU A 1 178 ? 6.242 5.738 -20.045 1.00 91.06 178 GLU A N 1
ATOM 1410 C CA . GLU A 1 178 ? 6.018 6.085 -21.443 1.00 91.06 178 GLU A CA 1
ATOM 1411 C C . GLU A 1 178 ? 7.222 6.884 -21.927 1.00 91.06 178 GLU A C 1
ATOM 1413 O O . GLU A 1 178 ? 7.560 7.930 -21.367 1.00 91.06 178 GLU A O 1
ATOM 1418 N N . LEU A 1 179 ? 7.898 6.370 -22.946 1.00 90.19 179 LEU A N 1
ATOM 1419 C CA . LEU A 1 179 ? 9.115 6.944 -23.493 1.00 90.19 179 LEU A CA 1
ATOM 1420 C C . LEU A 1 179 ? 8.842 7.456 -24.903 1.00 90.19 179 LEU A C 1
ATOM 1422 O O . LEU A 1 179 ? 8.282 6.738 -25.729 1.00 90.19 179 LEU A O 1
ATOM 1426 N N . ILE A 1 180 ? 9.289 8.673 -25.194 1.00 90.31 180 ILE A N 1
ATOM 1427 C CA . ILE A 1 180 ? 9.246 9.272 -26.534 1.00 90.31 180 ILE A CA 1
ATOM 1428 C C . ILE A 1 180 ? 10.665 9.529 -27.029 1.00 90.31 180 ILE A C 1
ATOM 1430 O O . ILE A 1 180 ? 11.546 9.890 -26.244 1.00 90.31 180 ILE A O 1
ATOM 1434 N N . HIS A 1 181 ? 10.905 9.324 -28.320 1.00 89.81 181 HIS A N 1
ATOM 1435 C CA . HIS A 1 181 ? 12.200 9.611 -28.927 1.00 89.81 181 HIS A CA 1
ATOM 1436 C C . HIS A 1 181 ? 12.234 11.049 -29.459 1.00 89.81 181 HIS A C 1
ATOM 1438 O O . HIS A 1 181 ? 11.335 11.486 -30.165 1.00 89.81 181 HIS A O 1
ATOM 1444 N N . SER A 1 182 ? 13.290 11.801 -29.162 1.00 83.88 182 SER A N 1
ATOM 1445 C CA . SER A 1 182 ? 13.362 13.239 -29.454 1.00 83.88 182 SER A CA 1
ATOM 1446 C C . SER A 1 182 ? 13.476 13.580 -30.943 1.00 83.88 182 SER A C 1
ATOM 1448 O O . SER A 1 182 ? 13.071 14.660 -31.359 1.00 83.88 182 SER A O 1
ATOM 1450 N N . SER A 1 183 ? 14.041 12.680 -31.751 1.00 84.19 183 SER A N 1
ATOM 1451 C CA . SER A 1 183 ? 14.248 12.888 -33.196 1.00 84.19 183 SER A CA 1
ATOM 1452 C C . SER A 1 183 ? 13.497 11.907 -34.095 1.00 84.19 183 SER A C 1
ATOM 1454 O O . SER A 1 183 ? 13.656 11.937 -35.313 1.00 84.19 183 SER A O 1
ATOM 1456 N N . ARG A 1 184 ? 12.706 11.007 -33.508 1.00 81.44 184 ARG A N 1
ATOM 1457 C CA . ARG A 1 184 ? 11.909 10.022 -34.240 1.00 81.44 184 ARG A CA 1
ATOM 1458 C C . ARG A 1 184 ? 10.496 10.116 -33.711 1.00 81.44 184 ARG A C 1
ATOM 1460 O O . ARG A 1 184 ? 10.323 10.179 -32.501 1.00 81.44 184 ARG A O 1
ATOM 1467 N N . ASP A 1 185 ? 9.510 10.078 -34.593 1.00 84.88 185 ASP A N 1
ATOM 1468 C CA . ASP A 1 185 ? 8.102 10.031 -34.196 1.00 84.88 185 ASP A CA 1
ATOM 1469 C C . ASP A 1 185 ? 7.738 8.618 -33.703 1.00 84.88 185 ASP A C 1
ATOM 1471 O O . ASP A 1 185 ? 6.998 7.866 -34.331 1.00 84.88 185 ASP A O 1
ATOM 1475 N N . THR A 1 186 ? 8.403 8.187 -32.629 1.00 89.38 186 THR A N 1
ATOM 1476 C CA . THR A 1 186 ? 8.306 6.841 -32.065 1.00 89.38 186 THR A CA 1
ATOM 1477 C C . THR A 1 186 ? 8.223 6.921 -30.551 1.00 89.38 186 THR A C 1
ATOM 1479 O O . THR A 1 186 ? 9.032 7.606 -29.917 1.00 89.38 186 THR A O 1
ATOM 1482 N N . SER A 1 187 ? 7.303 6.151 -29.978 1.00 90.56 187 SER A N 1
ATOM 1483 C CA . SER A 1 187 ? 7.171 5.939 -28.542 1.00 90.56 187 SER A CA 1
ATOM 1484 C C . SER A 1 187 ? 7.334 4.461 -28.184 1.00 90.56 187 SER A C 1
ATOM 1486 O O . SER A 1 187 ? 7.182 3.578 -29.030 1.00 90.56 187 SER A O 1
ATOM 1488 N N . GLN A 1 188 ? 7.678 4.186 -26.929 1.00 90.50 188 GLN A N 1
ATOM 1489 C CA . GLN A 1 188 ? 7.660 2.839 -26.365 1.00 90.50 188 GLN A CA 1
ATOM 1490 C C . GLN A 1 188 ? 7.349 2.889 -24.871 1.00 90.50 188 GLN A C 1
ATOM 1492 O O . GLN A 1 188 ? 7.632 3.886 -24.209 1.00 90.50 188 GLN A O 1
ATOM 1497 N N . THR A 1 189 ? 6.851 1.783 -24.329 1.00 90.31 189 THR A N 1
ATOM 1498 C CA . THR A 1 189 ? 6.583 1.648 -22.897 1.00 90.31 189 THR A CA 1
ATOM 1499 C C . THR A 1 189 ? 7.593 0.696 -22.269 1.00 90.31 189 THR A C 1
ATOM 1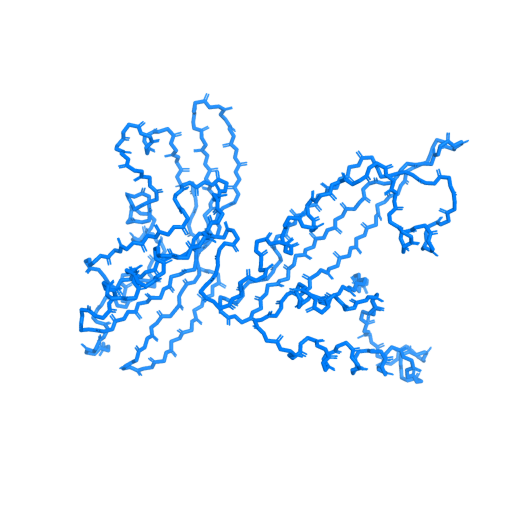501 O O . THR A 1 189 ? 7.792 -0.420 -22.750 1.00 90.31 189 THR A O 1
ATOM 1504 N N . LEU A 1 190 ? 8.213 1.118 -21.168 1.00 89.44 190 LEU A N 1
ATOM 1505 C CA . LEU A 1 190 ? 9.106 0.286 -20.365 1.00 89.44 190 LEU A CA 1
ATOM 1506 C C . LEU A 1 190 ? 8.468 0.001 -19.008 1.00 89.44 190 LEU A C 1
ATOM 1508 O O . LEU A 1 190 ? 8.054 0.928 -18.319 1.00 89.44 190 LEU A O 1
ATOM 1512 N N . THR A 1 191 ? 8.440 -1.261 -18.586 1.00 91.00 191 THR A N 1
ATOM 1513 C CA . THR A 1 191 ? 7.848 -1.663 -17.304 1.00 91.00 191 THR A CA 1
ATOM 1514 C C . THR A 1 191 ? 8.874 -2.334 -16.402 1.00 91.00 191 THR A C 1
ATOM 1516 O O . THR A 1 191 ? 9.541 -3.290 -16.798 1.00 91.00 191 THR A O 1
ATOM 1519 N N . ILE A 1 192 ? 8.945 -1.872 -15.154 1.00 92.06 192 ILE A N 1
ATOM 1520 C CA . ILE A 1 192 ? 9.756 -2.470 -14.091 1.00 92.06 192 ILE A CA 1
ATOM 1521 C C . ILE A 1 192 ? 8.914 -2.741 -12.848 1.00 92.06 192 ILE A C 1
ATOM 1523 O O . ILE A 1 192 ? 7.810 -2.219 -12.686 1.00 92.06 192 ILE A O 1
ATOM 1527 N N . PHE A 1 193 ? 9.472 -3.531 -11.939 1.00 94.12 193 PHE A N 1
ATOM 1528 C CA . PHE A 1 193 ? 8.860 -3.869 -10.665 1.00 94.12 193 PHE A CA 1
ATOM 1529 C C . PHE A 1 193 ? 9.825 -3.561 -9.526 1.00 94.12 193 PHE A C 1
ATOM 1531 O O . PHE A 1 193 ? 10.955 -4.043 -9.528 1.00 94.12 193 PHE A O 1
ATOM 1538 N N . GLY A 1 194 ? 9.367 -2.783 -8.549 1.00 95.00 194 GLY A N 1
ATOM 1539 C CA . GLY A 1 194 ? 10.064 -2.517 -7.297 1.00 95.00 194 GLY A CA 1
ATOM 1540 C C . GLY A 1 194 ? 9.440 -3.322 -6.165 1.00 95.00 194 GLY A C 1
ATOM 1541 O O . GLY A 1 194 ? 8.285 -3.093 -5.807 1.00 95.00 194 GLY A O 1
ATOM 1542 N N . LYS A 1 195 ? 10.188 -4.264 -5.589 1.00 97.25 195 LYS A N 1
ATOM 1543 C CA . LYS A 1 195 ? 9.778 -5.044 -4.419 1.00 97.25 195 LYS A CA 1
ATOM 1544 C C . LYS A 1 195 ? 10.478 -4.529 -3.167 1.00 97.25 195 LYS A C 1
ATOM 1546 O O . LYS A 1 195 ? 11.671 -4.754 -2.983 1.00 97.25 195 LYS A O 1
ATOM 1551 N N . THR A 1 196 ? 9.731 -3.839 -2.315 1.00 97.88 196 THR A N 1
ATOM 1552 C CA . THR A 1 196 ? 10.173 -3.320 -1.018 1.00 97.88 196 THR A CA 1
ATOM 1553 C C . THR A 1 196 ? 10.003 -4.370 0.070 1.00 97.88 196 THR A C 1
ATOM 1555 O O . THR A 1 196 ? 8.967 -5.034 0.138 1.00 97.88 196 THR A O 1
ATOM 1558 N N . TYR A 1 197 ? 11.006 -4.487 0.934 1.00 97.94 197 TYR A N 1
ATOM 1559 C CA . TYR A 1 197 ? 11.065 -5.420 2.054 1.00 97.94 197 TYR A CA 1
ATOM 1560 C C . TYR A 1 197 ? 11.064 -4.662 3.384 1.00 97.94 197 TYR A C 1
ATOM 1562 O O . TYR A 1 197 ? 11.587 -3.555 3.491 1.00 97.94 197 TYR A O 1
ATOM 1570 N N . TYR A 1 198 ? 10.510 -5.274 4.431 1.00 96.56 198 TYR A N 1
ATOM 1571 C CA . TYR A 1 198 ? 10.581 -4.713 5.786 1.00 96.56 198 TYR A CA 1
ATOM 1572 C C . TYR A 1 198 ? 11.992 -4.800 6.407 1.00 96.56 198 TYR A C 1
ATOM 1574 O O . TYR A 1 198 ? 12.316 -4.057 7.335 1.00 96.56 198 TYR A O 1
ATOM 1582 N N . ASN A 1 199 ? 12.834 -5.708 5.908 1.00 95.00 199 ASN A N 1
ATOM 1583 C CA . ASN A 1 199 ? 14.170 -6.023 6.418 1.00 95.00 199 ASN A CA 1
ATOM 1584 C C . ASN A 1 199 ? 15.189 -6.199 5.269 1.00 95.00 199 ASN A C 1
ATOM 1586 O O . ASN A 1 199 ? 14.918 -5.833 4.129 1.00 95.00 199 ASN A O 1
ATOM 1590 N N . GLU A 1 200 ? 16.362 -6.760 5.578 1.00 93.25 200 GLU A N 1
ATOM 1591 C CA . GLU A 1 200 ? 17.467 -6.946 4.623 1.00 93.25 200 GLU A CA 1
ATOM 1592 C C . GLU A 1 200 ? 17.339 -8.191 3.723 1.00 93.25 200 GLU A C 1
ATOM 1594 O O . GLU A 1 200 ? 18.230 -8.455 2.916 1.00 93.25 200 GLU A O 1
ATOM 1599 N N . GLU A 1 201 ? 16.242 -8.957 3.795 1.00 94.25 201 GLU A N 1
ATOM 1600 C CA . GLU A 1 201 ? 16.035 -10.134 2.926 1.00 94.25 201 GLU A CA 1
ATOM 1601 C C . GLU A 1 201 ? 16.051 -9.780 1.432 1.00 94.25 201 GLU A C 1
ATOM 1603 O O . GLU A 1 201 ? 16.388 -10.618 0.588 1.00 94.25 201 GLU A O 1
ATOM 1608 N N . GLY A 1 202 ? 15.727 -8.529 1.091 1.00 93.88 202 GLY A N 1
ATOM 1609 C CA . GLY A 1 202 ? 15.818 -8.021 -0.274 1.00 93.88 202 GLY A CA 1
ATOM 1610 C C . GLY A 1 202 ? 17.236 -8.094 -0.848 1.00 93.88 202 GLY A C 1
ATOM 1611 O O . GLY A 1 202 ? 17.389 -8.442 -2.017 1.00 93.88 202 G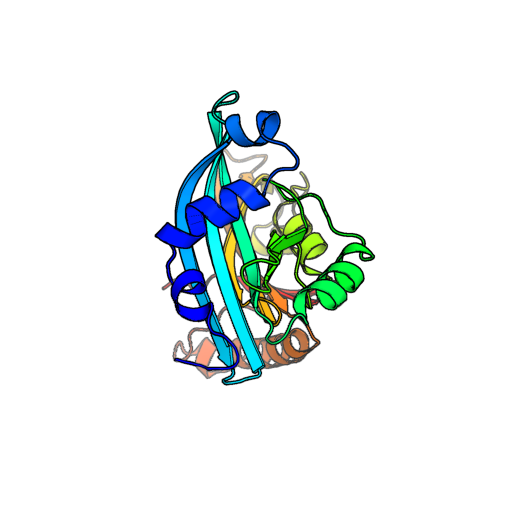LY A O 1
ATOM 1612 N N . ALA A 1 203 ? 18.267 -7.871 -0.026 1.00 94.88 203 ALA A N 1
ATOM 1613 C CA . ALA A 1 203 ? 19.665 -7.938 -0.455 1.00 94.88 203 ALA A CA 1
ATOM 1614 C C . ALA A 1 203 ? 20.074 -9.373 -0.821 1.00 94.88 203 ALA A C 1
ATOM 1616 O O . ALA A 1 203 ? 20.681 -9.615 -1.864 1.00 94.88 203 ALA A O 1
ATOM 1617 N N . GLN A 1 204 ? 19.679 -10.34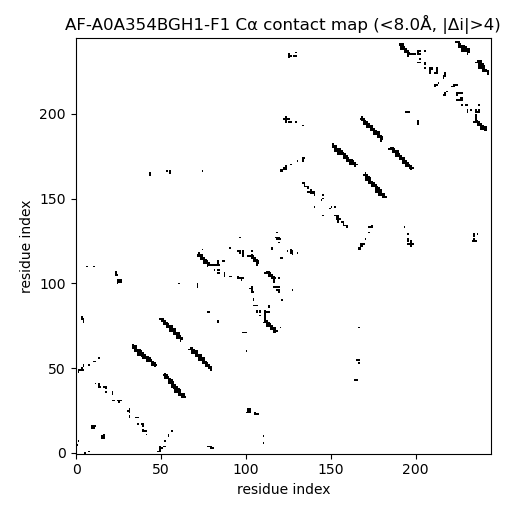4 0.009 1.00 96.19 204 GLN A N 1
ATOM 1618 C CA . GLN A 1 204 ? 19.916 -11.759 -0.279 1.00 96.19 204 GLN A CA 1
ATOM 1619 C C . GLN A 1 204 ? 19.130 -12.211 -1.517 1.00 96.19 204 GLN A C 1
ATOM 1621 O O . GLN A 1 204 ? 19.647 -12.976 -2.332 1.00 96.19 204 GLN A O 1
ATOM 1626 N N . THR A 1 205 ? 17.898 -11.718 -1.681 1.00 95.81 205 THR A N 1
ATOM 1627 C CA . THR A 1 205 ? 17.087 -12.007 -2.870 1.00 95.81 205 THR A CA 1
ATOM 1628 C C . THR A 1 205 ? 17.762 -11.478 -4.140 1.00 95.81 205 THR A C 1
ATOM 1630 O O . THR A 1 205 ? 17.871 -12.231 -5.105 1.00 95.81 205 THR A O 1
ATOM 1633 N N . ASP A 1 206 ? 18.266 -10.236 -4.143 1.00 95.25 206 ASP A N 1
ATOM 1634 C CA . ASP A 1 206 ? 19.010 -9.657 -5.276 1.00 95.25 206 ASP A CA 1
ATOM 1635 C C . ASP A 1 206 ? 20.221 -10.521 -5.654 1.00 95.25 206 ASP A C 1
ATOM 1637 O O . ASP A 1 206 ? 20.403 -10.863 -6.824 1.00 95.25 206 ASP A O 1
ATOM 1641 N N . LEU A 1 207 ? 21.008 -10.947 -4.660 1.00 96.31 207 LEU A N 1
ATOM 1642 C CA . LEU A 1 207 ? 22.187 -11.785 -4.875 1.00 96.31 207 LEU A CA 1
ATOM 1643 C C . LEU A 1 207 ? 21.831 -13.117 -5.549 1.00 96.31 207 LEU A C 1
ATOM 1645 O O . LEU A 1 207 ? 22.434 -13.477 -6.564 1.00 96.31 207 LEU A O 1
ATOM 1649 N N . VAL A 1 208 ? 20.823 -13.824 -5.032 1.00 96.06 208 VAL A N 1
ATOM 1650 C CA . VAL A 1 208 ? 20.358 -15.095 -5.613 1.00 96.06 208 VAL A CA 1
ATOM 1651 C C . VAL A 1 208 ? 19.785 -14.871 -7.012 1.00 96.06 208 VAL A C 1
ATOM 1653 O O . VAL A 1 208 ? 20.105 -15.615 -7.939 1.00 96.06 208 VAL A O 1
ATOM 1656 N N . MET A 1 209 ? 18.993 -13.816 -7.214 1.00 95.50 209 MET A N 1
ATOM 1657 C CA . MET A 1 209 ? 18.436 -13.493 -8.527 1.00 95.50 209 MET A CA 1
ATOM 1658 C C . MET A 1 209 ? 19.518 -13.203 -9.567 1.00 95.50 209 MET A C 1
ATOM 1660 O O . MET A 1 209 ? 19.399 -13.660 -10.703 1.00 95.50 209 MET A O 1
ATOM 1664 N N . ARG A 1 210 ? 20.603 -12.509 -9.204 1.00 95.88 210 ARG A N 1
ATOM 1665 C CA . ARG A 1 210 ? 21.740 -12.274 -10.111 1.00 95.88 210 ARG A CA 1
ATOM 1666 C C . ARG A 1 210 ? 22.448 -13.570 -10.487 1.00 95.88 210 ARG A C 1
ATOM 1668 O O . ARG A 1 210 ? 22.808 -13.749 -11.650 1.00 95.88 210 ARG A O 1
ATOM 1675 N N . GLN A 1 211 ? 22.624 -14.486 -9.534 1.00 96.75 211 GLN A N 1
ATOM 1676 C CA . GLN A 1 211 ? 23.199 -15.806 -9.807 1.00 96.75 211 GLN A CA 1
ATOM 1677 C C . GLN A 1 211 ? 22.314 -16.608 -10.769 1.00 96.75 211 GLN A C 1
ATOM 1679 O O . GLN A 1 211 ? 22.807 -17.124 -11.773 1.00 96.75 211 GLN A O 1
ATOM 1684 N N . LEU A 1 212 ? 21.002 -16.646 -10.519 1.00 96.00 212 LEU A N 1
ATOM 1685 C CA . LEU A 1 212 ? 20.037 -17.323 -11.387 1.00 96.00 212 LEU A CA 1
ATOM 1686 C C . LEU A 1 212 ? 19.988 -16.697 -12.784 1.00 96.00 212 LEU A C 1
ATOM 1688 O O . LEU A 1 212 ? 20.020 -17.422 -13.780 1.00 96.00 212 LEU A O 1
ATOM 1692 N N . TRP A 1 213 ? 19.992 -15.366 -12.877 1.00 94.94 213 TRP A N 1
ATOM 1693 C CA . TRP A 1 213 ? 20.033 -14.658 -14.153 1.00 94.94 213 TRP A CA 1
ATOM 1694 C C . TRP A 1 213 ? 21.301 -14.989 -14.945 1.00 94.94 213 TRP A C 1
ATOM 1696 O O . TRP A 1 213 ? 21.240 -15.147 -16.158 1.00 94.94 213 TRP A O 1
ATOM 1706 N N . ASN A 1 214 ? 22.452 -15.163 -14.303 1.00 95.38 214 ASN A N 1
ATOM 1707 C CA . ASN A 1 214 ? 23.701 -15.498 -14.997 1.00 95.38 214 ASN A CA 1
ATOM 1708 C C . ASN A 1 214 ? 23.898 -17.004 -15.252 1.00 95.38 214 ASN A C 1
ATOM 1710 O O . ASN A 1 214 ? 24.886 -17.392 -15.882 1.00 95.38 214 ASN A O 1
ATOM 1714 N N . SER A 1 215 ? 22.968 -17.846 -14.798 1.00 96.62 215 SER A N 1
ATOM 1715 C CA . SER A 1 215 ? 23.065 -19.301 -14.916 1.00 96.62 215 SER A CA 1
ATOM 1716 C C . SER A 1 215 ? 22.914 -19.807 -16.356 1.00 96.62 215 SER A C 1
ATOM 1718 O O . SER A 1 215 ? 22.243 -19.209 -17.204 1.00 96.62 215 SER A O 1
ATOM 1720 N N . GLU A 1 216 ? 23.499 -20.975 -16.626 1.00 96.44 216 GLU A N 1
ATOM 1721 C CA . GLU A 1 216 ? 23.295 -21.697 -17.885 1.00 96.44 216 GLU A CA 1
ATOM 1722 C C . GLU A 1 216 ? 21.835 -22.121 -18.075 1.00 96.44 216 GLU A C 1
ATOM 1724 O O . GLU A 1 216 ? 21.326 -22.084 -19.193 1.00 96.44 216 GLU A O 1
ATOM 1729 N N . ALA A 1 217 ? 21.130 -22.469 -16.995 1.00 94.81 217 ALA A N 1
ATOM 1730 C CA . ALA A 1 217 ? 19.716 -22.830 -17.054 1.00 94.81 217 ALA A CA 1
ATOM 1731 C C . ALA A 1 217 ? 18.870 -21.694 -17.654 1.00 94.81 217 ALA A C 1
ATOM 1733 O O . ALA A 1 217 ? 18.062 -21.949 -18.543 1.00 94.81 217 ALA A O 1
ATOM 1734 N N . ARG A 1 218 ? 19.120 -20.437 -17.256 1.00 94.56 218 ARG A N 1
ATOM 1735 C CA . ARG A 1 218 ? 18.458 -19.271 -17.863 1.00 94.56 218 ARG A CA 1
ATOM 1736 C C . ARG A 1 218 ? 18.895 -19.072 -19.312 1.00 94.56 218 ARG A C 1
ATOM 1738 O O . ARG A 1 218 ? 18.047 -18.916 -20.182 1.00 94.56 218 ARG A O 1
ATOM 1745 N N . ARG A 1 219 ? 20.204 -19.106 -19.604 1.00 92.75 219 ARG A N 1
ATOM 1746 C CA . ARG A 1 219 ? 20.720 -18.915 -20.980 1.00 92.75 219 ARG A CA 1
ATOM 1747 C C . ARG A 1 219 ? 20.215 -19.966 -21.975 1.00 92.75 219 ARG A C 1
ATOM 1749 O O . ARG A 1 219 ? 20.013 -19.637 -23.134 1.00 92.75 219 ARG A O 1
ATOM 1756 N N . SER A 1 220 ? 19.999 -21.197 -21.515 1.00 94.69 220 SER A N 1
ATOM 1757 C CA . SER A 1 220 ? 19.435 -22.306 -22.303 1.00 94.69 220 SER A CA 1
ATOM 1758 C C . SER A 1 220 ? 17.900 -22.320 -22.344 1.00 94.69 220 SER A C 1
ATOM 1760 O O . SER A 1 220 ? 17.324 -23.254 -22.889 1.00 94.69 220 SER A O 1
ATOM 1762 N N . GLY A 1 221 ? 17.224 -21.324 -21.755 1.00 92.12 221 GLY A N 1
ATOM 1763 C CA . GLY A 1 221 ? 15.760 -21.220 -21.750 1.00 92.12 221 GLY A CA 1
ATOM 1764 C C . GLY A 1 221 ? 15.037 -22.172 -20.788 1.00 92.12 221 GLY A C 1
ATOM 1765 O O . GLY A 1 221 ? 13.813 -22.189 -20.759 1.00 92.12 221 GLY A O 1
ATOM 1766 N N . ARG A 1 222 ? 15.760 -22.942 -19.963 1.00 92.75 222 ARG A N 1
ATOM 1767 C CA . ARG A 1 222 ? 15.181 -23.878 -18.977 1.00 92.75 222 ARG A CA 1
ATOM 1768 C C . ARG A 1 222 ? 14.674 -23.199 -17.703 1.00 92.75 222 ARG A C 1
ATOM 1770 O O . ARG A 1 222 ? 14.016 -23.843 -16.892 1.00 92.75 222 ARG A O 1
ATOM 1777 N N . LEU A 1 223 ? 15.015 -21.927 -17.501 1.00 90.75 223 LEU A N 1
ATOM 1778 C CA . LEU A 1 223 ? 14.601 -21.128 -16.350 1.00 90.75 223 LEU A CA 1
ATOM 1779 C C . LEU A 1 223 ? 14.163 -19.733 -16.804 1.00 90.75 223 LEU A C 1
ATOM 1781 O O . LEU A 1 223 ? 14.981 -18.957 -17.298 1.00 90.75 223 LEU A O 1
ATOM 1785 N N . GLY A 1 224 ? 12.894 -19.404 -16.567 1.00 89.88 224 GLY A N 1
ATOM 1786 C CA . GLY A 1 224 ? 12.384 -18.038 -16.646 1.00 89.88 224 GLY A CA 1
ATOM 1787 C C . GLY A 1 224 ? 12.618 -17.318 -15.322 1.00 89.88 224 GLY A C 1
ATOM 1788 O O . GLY A 1 224 ? 12.112 -17.734 -14.283 1.00 89.88 224 GLY A O 1
ATOM 1789 N N . VAL A 1 225 ? 13.399 -16.244 -15.340 1.00 91.75 225 VAL A N 1
ATOM 1790 C CA . VAL A 1 225 ? 13.627 -15.390 -14.170 1.00 91.75 225 VAL A CA 1
ATOM 1791 C C . VAL A 1 225 ? 13.705 -13.946 -14.636 1.00 91.75 225 VAL A C 1
ATOM 1793 O O . VAL A 1 225 ? 14.268 -13.674 -15.692 1.00 91.75 225 VAL A O 1
ATOM 1796 N N . ALA A 1 226 ? 13.119 -13.026 -13.871 1.00 91.81 226 ALA A N 1
ATOM 1797 C CA . ALA A 1 226 ? 13.204 -11.600 -14.154 1.00 91.81 226 ALA A CA 1
ATOM 1798 C C . ALA A 1 226 ? 14.658 -11.133 -14.071 1.00 91.81 226 ALA A C 1
ATOM 1800 O O . ALA A 1 226 ? 15.415 -11.590 -13.207 1.00 91.81 226 ALA A O 1
ATOM 1801 N N . ARG A 1 227 ? 15.047 -10.187 -14.927 1.00 92.12 227 ARG A N 1
ATOM 1802 C CA . ARG A 1 227 ? 16.364 -9.566 -14.819 1.00 92.12 227 ARG A CA 1
ATOM 1803 C C . ARG A 1 227 ? 16.403 -8.664 -13.584 1.00 92.12 227 ARG A C 1
ATOM 1805 O O . ARG A 1 227 ? 15.659 -7.680 -13.553 1.00 92.12 227 ARG A O 1
ATOM 1812 N N . PRO A 1 228 ? 17.276 -8.927 -12.595 1.00 93.12 228 PRO A N 1
ATOM 1813 C CA . PRO A 1 228 ? 17.507 -7.971 -11.522 1.00 93.12 228 PRO A CA 1
ATOM 1814 C C . PRO A 1 228 ? 18.221 -6.743 -12.095 1.00 93.12 228 PRO A C 1
ATOM 1816 O O . PRO A 1 228 ? 19.241 -6.862 -12.782 1.00 93.12 228 PRO A O 1
ATOM 1819 N N . LEU A 1 229 ? 17.687 -5.560 -11.809 1.00 90.56 229 LEU A N 1
ATOM 1820 C CA . LEU A 1 229 ? 18.253 -4.288 -12.239 1.00 90.56 229 LEU A CA 1
ATOM 1821 C C . LEU A 1 229 ? 19.204 -3.772 -11.150 1.00 90.56 229 LEU A C 1
ATOM 1823 O O . LEU A 1 229 ? 20.426 -3.832 -11.310 1.00 90.56 229 LEU A O 1
ATOM 1827 N N . TRP A 1 230 ? 18.676 -3.376 -9.992 1.00 91.12 230 TRP A N 1
ATOM 1828 C CA . TRP A 1 230 ? 19.464 -2.955 -8.826 1.00 91.12 230 TRP A CA 1
ATOM 1829 C C . TRP A 1 230 ? 18.715 -3.199 -7.513 1.00 91.12 230 TRP A C 1
ATOM 1831 O O . TRP A 1 230 ? 17.494 -3.348 -7.496 1.00 91.12 230 TRP A O 1
ATOM 1841 N N . TYR A 1 231 ? 19.454 -3.189 -6.405 1.00 92.31 231 TYR A N 1
ATOM 1842 C CA . TYR A 1 231 ? 18.900 -3.140 -5.056 1.00 92.31 231 TYR A CA 1
ATOM 1843 C C . TYR A 1 231 ? 19.222 -1.781 -4.426 1.00 92.31 231 TYR A C 1
ATOM 1845 O O . TYR A 1 231 ? 20.391 -1.412 -4.314 1.00 92.31 231 TYR A O 1
ATOM 1853 N N . ASP A 1 232 ? 18.199 -1.017 -4.035 1.00 92.81 232 ASP A N 1
ATOM 1854 C CA . ASP A 1 232 ? 18.378 0.206 -3.246 1.00 92.81 232 ASP A CA 1
ATOM 1855 C C . ASP A 1 232 ? 18.338 -0.155 -1.757 1.00 92.81 232 ASP A C 1
ATOM 1857 O O . ASP A 1 232 ? 17.271 -0.400 -1.191 1.00 92.81 232 ASP A O 1
ATOM 1861 N N . THR A 1 233 ? 19.510 -0.180 -1.121 1.00 93.44 233 THR A N 1
ATOM 1862 C CA . THR A 1 233 ? 19.675 -0.512 0.303 1.00 93.44 233 THR A CA 1
ATOM 1863 C C . THR A 1 233 ? 18.995 0.493 1.232 1.00 93.44 233 THR A C 1
ATOM 1865 O O . THR A 1 233 ? 18.527 0.114 2.302 1.00 93.44 233 THR A O 1
ATOM 1868 N N . ARG A 1 234 ? 18.887 1.767 0.831 1.00 94.25 234 ARG A N 1
ATOM 1869 C CA . ARG A 1 234 ? 18.251 2.820 1.641 1.00 94.25 234 ARG A CA 1
ATOM 1870 C C . ARG A 1 234 ? 16.741 2.632 1.677 1.00 94.25 234 ARG A C 1
ATOM 1872 O O . ARG A 1 234 ? 16.114 2.880 2.701 1.00 94.25 234 ARG A O 1
ATOM 1879 N N . LEU A 1 235 ? 16.167 2.198 0.555 1.00 94.25 235 LEU A N 1
ATOM 1880 C CA . LEU A 1 235 ? 14.732 1.947 0.423 1.00 94.25 235 LEU A CA 1
ATOM 1881 C C . LEU A 1 235 ? 14.341 0.499 0.740 1.00 94.25 235 LEU A C 1
ATOM 1883 O O . LEU A 1 235 ? 13.158 0.227 0.937 1.00 94.25 235 LEU A O 1
ATOM 1887 N N . LYS A 1 236 ? 15.320 -0.410 0.823 1.00 96.75 236 LYS A N 1
ATOM 1888 C CA . LYS A 1 236 ? 15.134 -1.867 0.913 1.00 96.75 236 LYS A CA 1
ATOM 1889 C C . LYS A 1 236 ? 14.296 -2.403 -0.244 1.00 96.75 236 LYS A C 1
ATOM 1891 O O . LYS A 1 236 ? 13.398 -3.225 -0.053 1.00 96.75 236 LYS A O 1
ATOM 1896 N N . THR A 1 237 ? 14.569 -1.901 -1.447 1.00 95.75 237 THR A N 1
ATOM 1897 C CA . THR A 1 237 ? 13.775 -2.187 -2.647 1.00 95.75 237 THR A CA 1
ATOM 1898 C C . THR A 1 237 ? 14.629 -2.841 -3.721 1.00 95.75 237 THR A C 1
ATOM 1900 O O . THR A 1 237 ? 15.610 -2.261 -4.184 1.00 95.75 237 THR A O 1
ATOM 1903 N N . LEU A 1 238 ? 14.221 -4.037 -4.140 1.00 94.94 238 LEU A N 1
ATOM 1904 C CA . LEU A 1 238 ? 14.759 -4.739 -5.301 1.00 94.94 238 LEU A CA 1
ATOM 1905 C C . LEU A 1 238 ? 13.987 -4.330 -6.553 1.00 94.94 238 LEU A C 1
ATOM 1907 O O . LEU A 1 238 ? 12.772 -4.510 -6.610 1.00 94.94 238 LEU A O 1
ATOM 1911 N N . TRP A 1 239 ? 14.695 -3.820 -7.553 1.00 93.44 239 TRP A N 1
ATOM 1912 C CA . TRP A 1 239 ? 14.145 -3.444 -8.848 1.00 93.44 239 TRP A CA 1
ATOM 1913 C C . TRP A 1 239 ? 14.491 -4.482 -9.908 1.00 93.44 239 TRP A C 1
ATOM 1915 O O . TRP A 1 239 ? 15.639 -4.919 -10.008 1.00 93.44 239 TRP A O 1
ATOM 1925 N N . GLN A 1 240 ? 13.505 -4.866 -10.714 1.00 93.06 240 GLN A N 1
ATOM 1926 C CA . GLN A 1 240 ? 13.639 -5.896 -11.746 1.00 93.06 240 GLN A CA 1
ATOM 1927 C C . GLN A 1 240 ? 12.780 -5.592 -12.981 1.00 93.06 240 GLN A C 1
ATOM 1929 O O . GLN A 1 240 ? 11.794 -4.859 -12.893 1.00 93.06 240 GLN A O 1
ATOM 1934 N N . GLU A 1 241 ? 13.138 -6.181 -14.120 1.00 90.94 241 GLU A N 1
ATOM 1935 C CA . GLU A 1 241 ? 12.301 -6.176 -15.330 1.00 90.94 241 GLU A CA 1
ATOM 1936 C C . GLU A 1 241 ? 11.063 -7.074 -15.153 1.00 90.94 241 GLU A C 1
ATOM 1938 O O . GLU A 1 241 ? 11.001 -7.924 -14.259 1.00 90.94 241 GLU A O 1
ATOM 1943 N N . GLY A 1 242 ? 10.061 -6.900 -16.016 1.00 84.62 242 GLY A N 1
ATOM 1944 C CA . GLY A 1 242 ? 8.982 -7.877 -16.154 1.00 84.62 242 GLY A CA 1
ATOM 1945 C C . GLY A 1 242 ? 9.461 -9.178 -16.800 1.00 84.62 242 GLY A C 1
ATOM 1946 O O . GLY A 1 242 ? 10.391 -9.179 -17.602 1.00 84.62 242 GLY A O 1
ATOM 1947 N N . ILE A 1 243 ? 8.804 -10.291 -16.476 1.00 79.06 243 ILE A N 1
ATOM 1948 C CA . ILE A 1 243 ? 8.929 -11.535 -17.246 1.00 79.06 243 ILE A CA 1
ATOM 1949 C C . ILE A 1 243 ? 7.824 -11.496 -18.301 1.00 79.06 243 ILE A C 1
ATOM 1951 O O . ILE A 1 243 ? 6.659 -11.317 -17.944 1.00 79.06 243 ILE A O 1
ATOM 1955 N N . GLN A 1 244 ? 8.174 -11.635 -19.581 1.00 63.56 244 GLN A N 1
ATOM 1956 C CA . GLN A 1 244 ? 7.166 -11.915 -20.603 1.00 63.56 244 GLN A CA 1
ATOM 1957 C C . GLN A 1 244 ? 6.685 -13.354 -20.404 1.00 63.56 244 GLN A C 1
ATOM 1959 O O . GLN A 1 244 ? 7.507 -14.270 -20.350 1.00 63.56 244 GLN A O 1
ATOM 1964 N N . GLY A 1 245 ? 5.379 -13.504 -20.175 1.00 49.41 245 GLY A N 1
ATOM 1965 C CA . GLY A 1 245 ? 4.714 -14.799 -20.020 1.00 49.41 245 GLY A CA 1
ATOM 1966 C C . GLY A 1 245 ? 4.522 -15.517 -21.344 1.00 49.41 245 GLY A C 1
ATOM 1967 O O . GLY A 1 245 ? 4.513 -14.828 -22.388 1.00 49.41 245 GLY A O 1
#

Secondary structure (DSSP, 8-state):
--SS-TTHHHHT-HHHHHHHHHHHHSSSHHHHTTEEEEEEEEEEEEEETTTEEEEEEEEEEEETTT--EEEEEEEEEE-STTTHHHHHHHHHTS-PPPPSSS-SEEEEGGGTEEEEETT--SS-TTHHHHHHHHH---SS--HHHHHHH-TTEEEEEEEEEEEEEETTTEEEEEEEEEEEESSSS-EEEEEEEEEEESSTHHHHHHHHHHHHHHSHHHHTTS---PPEEEEETTTTEEEEEPPP-

Solvent-accessible surface area (backbone atoms only — not comparable to full-atom values): 13344 Å² total; per-residue (Å²): 131,54,86,52,45,75,49,50,68,52,74,72,28,38,71,68,36,43,59,56,48,54,64,58,33,34,97,42,69,81,62,32,75,38,48,44,77,79,42,52,42,74,75,39,78,49,76,44,86,88,62,36,43,34,42,28,35,41,29,38,39,32,32,73,82,81,66,49,69,48,80,43,44,35,39,31,38,33,34,39,88,75,49,22,57,66,53,40,61,58,54,70,73,49,96,71,58,83,24,96,65,54,48,34,65,40,74,42,76,96,55,19,25,31,32,26,20,41,52,39,43,93,47,25,76,36,37,47,60,43,54,46,61,54,50,58,75,54,73,60,53,52,72,68,53,37,72,70,77,40,85,59,56,31,42,76,46,59,49,58,46,83,74,45,70,43,78,61,48,39,38,31,32,38,28,37,35,37,31,37,35,79,89,45,104,47,71,51,78,49,57,36,35,41,36,32,30,43,52,71,65,36,59,57,47,49,54,52,38,48,53,51,58,71,28,65,50,32,75,72,67,78,39,92,70,46,49,66,72,52,72,42,79,88,40,23,27,32,31,24,44,66,68,88,128

Foldseek 3Di:
DQPQQPCVVCVPDQVSVLVVCLVFFAPDPVVSVQKDFPGKDWQDWDDDGNAKIKTKIWTWMARNVVRDTDIKIKIKMAGGDQVLVVVQVVVVPDDFDQAPTGGQWGADSVRRMIMGIPPDAPQQNLSVVVQCVLQDDDQDPPPLVCVVPNPQKGFPHKDKDFPDDDGNFKTKIKIKTWIQGNPDRDIDIFIKIKMAGSDLVLVVVLVVLCVVCPDPCVVVVVDFGWAFDDADPVSNITMTGDTDD